Protein AF-A0A164U6I8-F1 (afdb_monomer_lite)

Foldseek 3Di:
DPPCPVVLCLQQNPQCPVVDPVSVVVLLVLLQCCLPPNQCCSLQPDPVDLWWAALVRDTPDDPPSCPSVLLLQAKEKEAEDEPPPCVLLQVLVQQLCCCQCVVVVHRYAYEYLYDQDDPRRDPPDDQVNVSVVRNVHRHIYHHPPDSSSSSVCSSLVPPADDPRDPPGQSIWIAGRNSPDTDRGQLSVLSSVPRNQSPVSHVVSSVVVVVVVVVVVVVVQVPPQWRWDADPVGDTDTDRPPPDD

Sequence (244 aa):
MQHNAISLFQAYGAAGYPFSKQKIERLISQDDRARYYPSLTALLASPQRDYLINNKGHKMKSKDSELVTELEDKTVILYLYESGCTKALTARLKDAYKVLVEEEKMKLEVVLVYIYDSWNTLGCTNEKSFMEEFGTMPWLALPFRDSNCKKLQRVYLYPSELGGPQPDPSLVVIGPYGQYFEPFGASDVLMKFGSRGYPFTRKRGLHLQVETIKKVSLGMLWDPEPVFIRGCGSEVIFLSSMHV

Secondary structure (DSSP, 8-state):
--TTHHHHHHHHGGGGTT--HHHHHHHHHHHHHHHHS--HHHHH-BTTB--EE-TT--EE--SSSHHHHHHHTSEEEEEEEETTT-HHHHHHHHHHHIIIIIIS---EEEEEEEE-SSTTTTTT--HHHHHHHHTTSSSEEPPTT-HHHHHHHHHHT-S--TT--SS--SEEEE-GGGS-EE-SSHHHHHHHHGGGGTT--HHHHHHHHHHHHHHHHHHHHH-SS-EEE-TTS-EEE-------

Radius of gyration: 22.45 Å; chains: 1; bounding box: 66×41×75 Å

InterPro domains:
  IPR012336 Thioredoxin-like fold [PF13905] (73-178)
  IPR052259 Nucleoredoxin-like [PTHR13871] (2-211)

Organism: Daucus carota subsp. sativus (NCBI:txid79200)

Structure (mmCIF, N/CA/C/O backbone):
data_AF-A0A164U6I8-F1
#
_entry.id   AF-A0A164U6I8-F1
#
loop_
_atom_site.group_PDB
_atom_site.id
_atom_site.type_symbol
_atom_site.label_atom_id
_atom_site.label_alt_id
_atom_site.label_comp_id
_atom_site.label_asym_id
_atom_site.label_entity_id
_atom_site.label_seq_id
_atom_site.pdbx_PDB_ins_code
_atom_site.Cartn_x
_atom_site.Cartn_y
_atom_site.Cartn_z
_atom_site.occupancy
_atom_site.B_iso_or_equiv
_atom_site.auth_seq_id
_atom_site.auth_comp_id
_atom_site.auth_asym_id
_atom_site.auth_atom_id
_atom_site.pdbx_PDB_model_num
ATOM 1 N N . MET A 1 1 ? 3.998 -12.146 35.039 1.00 39.62 1 MET A N 1
ATOM 2 C CA . MET A 1 1 ? 3.786 -12.027 33.575 1.00 39.62 1 MET A CA 1
ATOM 3 C C . MET A 1 1 ? 3.334 -10.607 33.217 1.00 39.62 1 MET A C 1
ATOM 5 O O . MET A 1 1 ? 2.161 -10.402 32.944 1.00 39.62 1 MET A O 1
ATOM 9 N N . GLN A 1 2 ? 4.229 -9.611 33.250 1.00 43.75 2 GLN A N 1
ATOM 10 C CA . GLN A 1 2 ? 3.880 -8.200 32.972 1.00 43.75 2 GLN A CA 1
ATOM 11 C C . GLN A 1 2 ? 4.660 -7.570 31.804 1.00 43.75 2 GLN A C 1
ATOM 13 O O . GLN A 1 2 ? 4.442 -6.409 31.487 1.00 43.75 2 GLN A O 1
ATOM 18 N N . HIS A 1 3 ? 5.474 -8.344 31.079 1.00 48.84 3 HIS A N 1
ATOM 19 C CA . HIS A 1 3 ? 6.151 -7.872 29.863 1.00 48.84 3 HIS A CA 1
ATOM 20 C C . HIS A 1 3 ? 5.244 -7.796 28.617 1.00 48.84 3 HIS A C 1
ATOM 22 O O . HIS A 1 3 ? 5.713 -7.395 27.562 1.00 48.84 3 HIS A O 1
ATOM 28 N N . ASN A 1 4 ? 3.953 -8.144 28.720 1.00 69.56 4 ASN A N 1
ATOM 29 C CA . ASN A 1 4 ? 3.063 -8.276 27.556 1.00 69.56 4 ASN A CA 1
ATOM 30 C C . ASN A 1 4 ? 1.969 -7.196 27.446 1.00 69.56 4 ASN A C 1
ATOM 32 O O . ASN A 1 4 ? 1.311 -7.092 26.421 1.00 69.56 4 ASN A O 1
ATOM 36 N N . ALA A 1 5 ? 1.724 -6.390 28.484 1.00 77.81 5 ALA A N 1
ATOM 37 C CA . ALA A 1 5 ? 0.621 -5.422 28.447 1.00 77.81 5 ALA A CA 1
ATOM 38 C C . ALA A 1 5 ? 0.921 -4.232 27.519 1.00 77.81 5 ALA A C 1
ATOM 40 O O . ALA A 1 5 ? 0.055 -3.809 26.757 1.00 77.81 5 ALA A O 1
ATOM 41 N N . ILE A 1 6 ? 2.159 -3.726 27.554 1.00 83.06 6 ILE A N 1
ATOM 42 C CA . ILE A 1 6 ? 2.598 -2.595 26.724 1.00 83.06 6 ILE A CA 1
ATOM 43 C C . ILE A 1 6 ? 2.628 -2.996 25.247 1.00 83.06 6 ILE A C 1
ATOM 45 O O . ILE A 1 6 ? 2.081 -2.272 24.421 1.00 83.06 6 ILE A O 1
ATOM 49 N N . SER A 1 7 ? 3.184 -4.166 24.920 1.00 84.88 7 SER A N 1
ATOM 50 C CA . SER A 1 7 ? 3.231 -4.675 23.543 1.00 84.88 7 SER A CA 1
ATOM 51 C C . SER A 1 7 ? 1.828 -4.896 22.972 1.00 84.88 7 SER A C 1
ATOM 53 O O . SER A 1 7 ? 1.539 -4.470 21.856 1.00 84.88 7 SER A O 1
ATOM 55 N N . LEU A 1 8 ? 0.912 -5.486 23.750 1.00 88.88 8 LEU A N 1
ATOM 56 C CA . LEU A 1 8 ? -0.480 -5.664 23.331 1.00 88.88 8 LEU A CA 1
ATOM 57 C C . LEU A 1 8 ? -1.213 -4.331 23.160 1.00 88.88 8 LEU A C 1
ATOM 59 O O . LEU A 1 8 ? -2.003 -4.192 22.226 1.00 88.88 8 LEU A O 1
ATOM 63 N N . PHE A 1 9 ? -0.951 -3.350 24.026 1.00 89.25 9 PHE A N 1
ATOM 64 C CA . PHE A 1 9 ? -1.512 -2.008 23.887 1.00 89.25 9 PHE A CA 1
ATOM 65 C C . PHE A 1 9 ? -0.974 -1.294 22.641 1.00 89.25 9 PHE A C 1
ATOM 67 O O . PHE A 1 9 ? -1.759 -0.732 21.884 1.00 89.25 9 PHE A O 1
ATOM 74 N N . GLN A 1 10 ? 0.331 -1.365 22.376 1.00 85.81 10 GLN A N 1
ATOM 75 C CA . GLN A 1 10 ? 0.942 -0.803 21.166 1.00 85.81 10 GLN A CA 1
ATOM 76 C C . GLN A 1 10 ? 0.413 -1.473 19.890 1.00 85.81 10 GLN A C 1
ATOM 78 O O . GLN A 1 10 ? 0.171 -0.798 18.890 1.00 85.81 10 GLN A O 1
ATOM 83 N N . ALA A 1 11 ? 0.198 -2.790 19.929 1.00 87.94 11 ALA A N 1
ATOM 84 C CA . ALA A 1 11 ? -0.296 -3.555 18.793 1.00 87.94 11 ALA A CA 1
ATOM 85 C C . ALA A 1 11 ? -1.789 -3.300 18.524 1.00 87.94 11 ALA A C 1
ATOM 87 O O . ALA A 1 11 ? -2.168 -2.982 17.396 1.00 87.94 11 ALA A O 1
ATOM 88 N N . TYR A 1 12 ? -2.646 -3.447 19.537 1.00 90.62 12 TYR A N 1
ATOM 89 C CA . TYR A 1 12 ? -4.104 -3.486 19.362 1.00 90.62 12 TYR A CA 1
ATOM 90 C C . TYR A 1 12 ? -4.839 -2.240 19.863 1.00 90.62 12 TYR A C 1
ATOM 92 O O . TYR A 1 12 ? -6.002 -2.044 19.504 1.00 90.62 12 TYR A O 1
ATOM 100 N N . GLY A 1 13 ? -4.201 -1.400 20.680 1.00 90.56 13 GLY A N 1
ATOM 101 C CA . GLY A 1 13 ? -4.802 -0.194 21.248 1.00 90.56 13 GLY A CA 1
ATOM 102 C C . GLY A 1 13 ? -6.179 -0.462 21.857 1.00 90.56 13 GLY A C 1
ATOM 103 O O . GLY A 1 13 ? -6.400 -1.466 22.536 1.00 90.56 13 GLY A O 1
ATOM 104 N N . ALA A 1 14 ? -7.143 0.409 21.556 1.00 90.69 14 ALA A N 1
ATOM 105 C CA . ALA A 1 14 ? -8.513 0.281 22.049 1.00 90.69 14 ALA A CA 1
ATOM 106 C C . ALA A 1 14 ? -9.209 -1.026 21.618 1.00 90.69 14 ALA A C 1
ATOM 108 O O . ALA A 1 14 ? -10.027 -1.553 22.369 1.00 90.69 14 ALA A O 1
ATOM 109 N N . ALA A 1 15 ? -8.865 -1.593 20.453 1.00 90.12 15 ALA A N 1
ATOM 110 C CA . ALA A 1 15 ? -9.464 -2.846 19.989 1.00 90.12 15 ALA A CA 1
ATOM 111 C C . ALA A 1 15 ? -9.096 -4.038 20.886 1.00 90.12 15 ALA A C 1
ATOM 113 O O . ALA A 1 15 ? -9.852 -5.010 20.951 1.00 90.12 15 ALA A O 1
ATOM 114 N N . GLY A 1 16 ? -7.961 -3.948 21.589 1.00 91.62 16 GLY A N 1
ATOM 115 C CA . GLY A 1 16 ? -7.494 -4.964 22.522 1.00 91.62 16 GLY A CA 1
ATOM 116 C C . GLY A 1 16 ? -8.313 -5.034 23.808 1.00 91.62 16 GLY A C 1
ATOM 117 O O . GLY A 1 16 ? -8.411 -6.118 24.371 1.00 91.62 16 GLY A O 1
ATOM 118 N N . TYR A 1 17 ? -8.946 -3.941 24.255 1.00 92.12 17 TYR A N 1
ATOM 119 C CA . TYR A 1 17 ? -9.675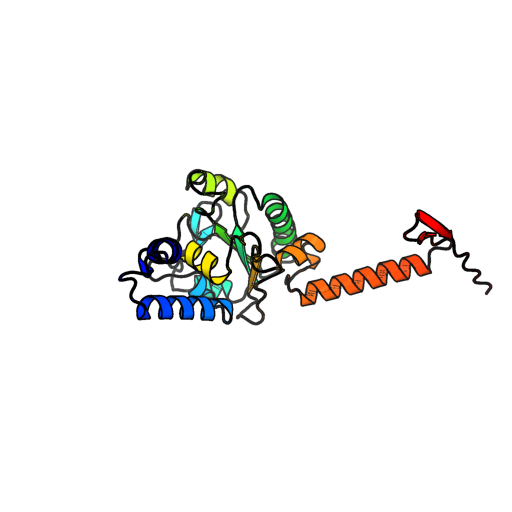 -3.876 25.530 1.00 92.12 17 TYR A CA 1
ATOM 120 C C . TYR A 1 17 ? -10.817 -4.920 25.613 1.00 92.12 17 TYR A C 1
ATOM 122 O O . TYR A 1 17 ? -11.542 -5.116 24.631 1.00 92.12 17 TYR A O 1
ATOM 130 N N . PRO A 1 18 ? -11.010 -5.615 26.758 1.00 94.56 18 PRO A N 1
ATOM 131 C CA . PRO A 1 18 ? -10.305 -5.493 28.046 1.00 94.56 18 PRO A CA 1
ATOM 132 C C . PRO A 1 18 ? -8.992 -6.299 28.143 1.00 94.56 18 PRO A C 1
ATOM 134 O O . PRO A 1 18 ? -8.591 -6.712 29.224 1.00 94.56 18 PRO A O 1
ATOM 137 N N . PHE A 1 19 ? -8.329 -6.568 27.018 1.00 92.19 19 PHE A N 1
ATOM 138 C CA . PHE A 1 19 ? -7.073 -7.322 26.900 1.00 92.19 19 PHE A CA 1
ATOM 139 C C . PHE A 1 19 ? -7.143 -8.732 27.497 1.00 92.19 19 PHE A C 1
ATOM 141 O O . PHE A 1 19 ? -6.140 -9.301 27.923 1.00 92.19 19 PHE A O 1
ATOM 148 N N . SER A 1 20 ? -8.338 -9.329 27.501 1.00 93.69 20 SER A N 1
ATOM 149 C CA . SER A 1 20 ? -8.500 -10.726 27.891 1.00 93.69 20 SER A CA 1
ATOM 150 C C . SER A 1 20 ? -7.808 -11.645 26.885 1.00 93.69 20 SER A C 1
ATOM 152 O O . SER A 1 20 ? -7.788 -11.367 25.683 1.00 93.69 20 SER A O 1
ATOM 154 N N . LYS A 1 21 ? -7.297 -12.785 27.363 1.00 93.50 21 LYS A N 1
ATOM 155 C CA . LYS A 1 21 ? -6.647 -13.798 26.518 1.00 93.50 21 LYS A CA 1
ATOM 156 C C . LYS A 1 21 ? -7.506 -14.159 25.297 1.00 93.50 21 LYS A C 1
ATOM 158 O O . LYS A 1 21 ? -7.038 -14.048 24.172 1.00 93.50 21 LYS A O 1
ATOM 163 N N . GLN A 1 22 ? -8.792 -14.445 25.512 1.00 95.75 22 GLN A N 1
ATOM 164 C CA . GLN A 1 22 ? -9.734 -14.781 24.440 1.00 95.75 22 GLN A CA 1
ATOM 165 C C . GLN A 1 22 ? -9.923 -13.639 23.423 1.00 95.75 22 GLN A C 1
ATOM 167 O O . GLN A 1 22 ? -10.061 -13.890 22.226 1.00 95.75 22 GLN A O 1
ATOM 172 N N . LYS A 1 23 ? -9.953 -12.375 23.871 1.00 95.19 23 LYS A N 1
ATOM 173 C CA . LYS A 1 23 ? -10.073 -11.215 22.973 1.00 95.19 23 LYS A CA 1
ATOM 174 C C . LYS A 1 23 ? -8.831 -11.076 22.095 1.00 95.19 23 LYS A C 1
ATOM 176 O O . LYS A 1 23 ? -8.976 -10.890 20.891 1.00 95.19 23 LYS A O 1
ATOM 181 N N . ILE A 1 24 ? -7.644 -11.205 22.683 1.00 94.56 24 ILE A N 1
ATOM 182 C CA . ILE A 1 24 ? -6.373 -11.111 21.959 1.00 94.56 24 ILE A CA 1
ATOM 183 C C . ILE A 1 24 ? -6.205 -12.277 20.979 1.00 94.56 24 ILE A C 1
ATOM 185 O O . ILE A 1 24 ? -5.886 -12.038 19.821 1.00 94.56 24 ILE A O 1
ATOM 189 N N . GLU A 1 25 ? -6.511 -13.512 21.383 1.00 95.44 25 GLU A N 1
ATOM 190 C CA . GLU A 1 25 ? -6.463 -14.687 20.496 1.00 95.44 25 GLU A CA 1
ATOM 191 C C . GLU A 1 25 ? -7.385 -14.536 19.279 1.00 95.44 25 GLU A C 1
ATOM 193 O O . GLU A 1 25 ? -7.005 -14.884 18.158 1.00 95.44 25 GLU A O 1
ATOM 198 N N . ARG A 1 26 ? -8.578 -13.954 19.467 1.00 95.81 26 ARG A N 1
ATOM 199 C CA . ARG A 1 26 ? -9.485 -13.632 18.354 1.00 95.81 26 ARG A CA 1
ATOM 200 C C . ARG A 1 26 ? -8.888 -12.598 17.402 1.00 95.81 26 ARG A C 1
ATOM 202 O O . ARG A 1 26 ? -9.019 -12.770 16.196 1.00 95.81 26 ARG A O 1
ATOM 209 N N . LEU A 1 27 ? -8.257 -11.543 17.922 1.00 94.81 27 LEU A N 1
ATOM 210 C CA . LEU A 1 27 ? -7.628 -10.508 17.093 1.00 94.81 27 LEU A CA 1
ATOM 211 C C . LEU A 1 27 ? -6.427 -11.063 16.315 1.00 94.81 27 LEU A C 1
ATOM 213 O O . LEU A 1 27 ? -6.333 -10.824 15.117 1.00 94.81 27 LEU A O 1
ATOM 217 N N . ILE A 1 28 ? -5.585 -11.878 16.958 1.00 94.00 28 ILE A N 1
ATOM 218 C CA . ILE A 1 28 ? -4.476 -12.583 16.295 1.00 94.00 28 ILE A CA 1
ATOM 219 C C . ILE A 1 28 ? -5.017 -13.465 15.165 1.00 94.00 28 ILE A C 1
ATOM 221 O O . ILE A 1 28 ? -4.552 -13.373 14.037 1.00 94.00 28 ILE A O 1
ATOM 225 N N . SER A 1 29 ? -6.068 -14.248 15.431 1.00 94.88 29 SER A N 1
ATOM 226 C CA . SER A 1 29 ? -6.688 -15.112 14.415 1.00 94.88 29 SER A CA 1
ATOM 227 C C . SER A 1 29 ? -7.273 -14.318 13.239 1.00 94.88 29 SER A C 1
ATOM 229 O O . SER A 1 29 ? -7.272 -14.789 12.102 1.00 94.88 29 SER A O 1
ATOM 231 N N . GLN A 1 30 ? -7.795 -13.112 13.493 1.00 93.06 30 GLN A N 1
ATOM 232 C CA . GLN A 1 30 ? -8.273 -12.208 12.444 1.00 93.06 30 GLN A CA 1
ATOM 233 C C . GLN A 1 30 ? -7.119 -11.655 11.604 1.00 93.06 30 GLN A C 1
ATOM 235 O O . GLN A 1 30 ? -7.245 -11.604 10.379 1.00 93.06 30 GLN A O 1
ATOM 240 N N . ASP A 1 31 ? -6.013 -11.271 12.244 1.00 93.81 31 ASP A N 1
ATOM 241 C CA . ASP A 1 31 ? -4.818 -10.786 11.556 1.00 93.81 31 ASP A CA 1
ATOM 242 C C . ASP A 1 31 ? -4.173 -11.915 10.720 1.00 93.81 31 ASP A C 1
ATOM 244 O O . ASP A 1 31 ? -3.858 -11.702 9.550 1.00 93.81 31 ASP A O 1
ATOM 248 N N . ASP A 1 32 ? -4.088 -13.142 11.248 1.00 92.81 32 ASP A N 1
ATOM 249 C CA . ASP A 1 32 ? -3.592 -14.316 10.514 1.00 92.81 32 ASP A CA 1
ATOM 250 C C . ASP A 1 32 ? -4.495 -14.679 9.328 1.00 92.81 32 ASP A C 1
ATOM 252 O O . ASP A 1 32 ? -4.013 -14.939 8.224 1.00 92.81 32 ASP A O 1
ATOM 256 N N . ARG A 1 33 ? -5.822 -14.638 9.505 1.00 93.06 33 ARG A N 1
ATOM 257 C CA . ARG A 1 33 ? -6.754 -14.847 8.387 1.00 93.06 33 ARG A CA 1
ATOM 258 C C . ARG A 1 33 ? -6.554 -13.796 7.299 1.00 93.06 33 ARG A C 1
ATOM 260 O O . ARG A 1 33 ? -6.533 -14.153 6.128 1.00 93.06 33 ARG A O 1
ATOM 267 N N . ALA A 1 34 ? -6.398 -12.528 7.676 1.00 92.31 34 ALA A N 1
ATOM 268 C CA . ALA A 1 34 ? -6.158 -11.441 6.732 1.00 92.31 34 ALA A CA 1
ATOM 269 C C . ALA A 1 34 ? -4.799 -11.567 6.020 1.00 92.31 34 ALA A C 1
ATOM 271 O O . ALA A 1 34 ? -4.691 -11.162 4.865 1.00 92.31 34 ALA A O 1
ATOM 272 N N . ARG A 1 35 ? -3.796 -12.165 6.681 1.00 90.81 35 ARG A N 1
ATOM 273 C CA . ARG A 1 35 ? -2.473 -12.444 6.107 1.00 90.81 35 ARG A CA 1
ATOM 274 C C . ARG A 1 35 ? -2.520 -13.509 5.016 1.00 90.81 35 ARG A C 1
ATOM 276 O O . ARG A 1 35 ? -1.800 -13.362 4.040 1.00 90.81 35 ARG A O 1
ATOM 283 N N . TYR A 1 36 ? -3.313 -14.571 5.174 1.00 88.75 36 TYR A N 1
ATOM 284 C CA . TYR A 1 36 ? -3.340 -15.697 4.222 1.00 88.75 36 TYR A CA 1
ATOM 285 C C . TYR A 1 36 ? -4.507 -15.657 3.228 1.00 88.75 36 TYR A C 1
ATOM 287 O O . TYR A 1 36 ? -4.388 -16.180 2.123 1.00 88.75 36 TYR A O 1
ATOM 295 N N . TYR A 1 37 ? -5.623 -15.036 3.609 1.00 89.75 37 TYR A N 1
ATOM 296 C CA . TYR A 1 37 ? -6.854 -14.957 2.821 1.00 89.75 37 TYR A CA 1
ATOM 297 C C . TYR A 1 37 ? -7.366 -13.510 2.815 1.00 89.75 37 TYR A C 1
ATOM 299 O O . TYR A 1 37 ? -8.363 -13.194 3.480 1.00 89.75 37 TYR A O 1
ATOM 307 N N . PRO A 1 38 ? -6.656 -12.602 2.123 1.00 89.75 38 PRO A N 1
ATOM 308 C CA . PRO A 1 38 ? -6.976 -11.186 2.139 1.00 89.75 38 PRO A CA 1
ATOM 309 C C . PRO A 1 38 ? -8.330 -10.920 1.476 1.00 89.75 38 PRO A C 1
ATOM 311 O O . PRO A 1 38 ? -8.664 -11.468 0.430 1.00 89.75 38 PRO A O 1
ATOM 314 N N . SER A 1 39 ? -9.091 -10.011 2.073 1.00 88.38 39 SER A N 1
ATOM 315 C CA . SER A 1 39 ? -10.261 -9.383 1.461 1.00 88.38 39 SER A CA 1
ATOM 316 C C . SER A 1 39 ? -10.030 -7.883 1.494 1.00 88.38 39 SER A C 1
ATOM 318 O O . SER A 1 39 ? -9.690 -7.345 2.550 1.00 88.38 39 SER A O 1
ATOM 320 N N . LEU A 1 40 ? -10.222 -7.202 0.363 1.00 90.31 40 LEU A N 1
ATOM 321 C CA . LEU A 1 40 ? -10.050 -5.751 0.292 1.00 90.31 40 LEU A CA 1
ATOM 322 C C . LEU A 1 40 ? -10.942 -5.040 1.313 1.00 90.31 40 LEU A C 1
ATOM 324 O O . LEU A 1 40 ? -10.452 -4.178 2.034 1.00 90.31 40 LEU A O 1
ATOM 328 N N . THR A 1 41 ? -12.193 -5.473 1.487 1.00 87.62 41 THR A N 1
ATOM 329 C CA . THR A 1 41 ? -13.091 -4.929 2.517 1.00 87.62 41 THR A CA 1
ATOM 330 C C . THR A 1 41 ? -12.528 -5.154 3.909 1.00 87.62 41 THR A C 1
ATOM 332 O O . THR A 1 41 ? -12.458 -4.224 4.708 1.00 87.62 41 THR A O 1
ATOM 335 N N . ALA A 1 42 ? -12.066 -6.370 4.207 1.00 86.69 42 ALA A N 1
ATOM 336 C CA . ALA A 1 42 ? -11.505 -6.672 5.519 1.00 86.69 42 ALA A CA 1
ATOM 337 C C . ALA A 1 42 ? -10.212 -5.887 5.805 1.00 86.69 42 ALA A C 1
ATOM 339 O O . ALA A 1 42 ? -9.932 -5.590 6.966 1.00 86.69 42 ALA A O 1
ATOM 340 N N . LEU A 1 43 ? -9.411 -5.574 4.785 1.00 91.56 43 LEU A N 1
ATOM 341 C CA . LEU A 1 43 ? -8.138 -4.862 4.923 1.00 91.56 43 LEU A CA 1
ATOM 342 C C . LEU A 1 43 ? -8.316 -3.336 4.942 1.00 91.56 43 LEU A C 1
ATOM 344 O O . LEU A 1 43 ? -7.642 -2.650 5.711 1.00 91.56 43 LEU A O 1
ATOM 348 N N . LEU A 1 44 ? -9.227 -2.805 4.124 1.00 91.62 44 LEU A N 1
ATOM 349 C CA . LEU A 1 44 ? -9.353 -1.374 3.836 1.00 91.62 44 LEU A CA 1
ATOM 350 C C . LEU A 1 44 ? -10.586 -0.711 4.441 1.00 91.62 44 LEU A C 1
ATOM 352 O O . LEU A 1 44 ? -10.589 0.512 4.517 1.00 91.62 44 LEU A O 1
ATOM 356 N N . ALA A 1 45 ? -11.600 -1.444 4.898 1.00 86.94 45 ALA A N 1
ATOM 357 C CA . ALA A 1 45 ? -12.763 -0.868 5.576 1.00 86.94 45 ALA A CA 1
ATOM 358 C C . ALA A 1 45 ? -12.725 -1.140 7.087 1.00 86.94 45 ALA A C 1
ATOM 360 O O . ALA A 1 45 ? -12.074 -2.075 7.565 1.00 86.94 45 ALA A O 1
ATOM 361 N N . SER A 1 46 ? -13.416 -0.306 7.854 1.00 85.44 46 SER A N 1
ATOM 362 C CA . SER A 1 46 ? -13.670 -0.506 9.280 1.00 85.44 46 SER A CA 1
ATOM 363 C C . SER A 1 46 ? -15.103 -0.075 9.611 1.00 85.44 46 SER A C 1
ATOM 365 O O . SER A 1 46 ? -15.706 0.676 8.844 1.00 85.44 46 SER A O 1
ATOM 367 N N . PRO A 1 47 ? -15.671 -0.488 10.759 1.00 82.62 47 PRO A N 1
ATOM 368 C CA . PRO A 1 47 ? -16.997 -0.019 11.168 1.00 82.62 47 PRO A CA 1
ATOM 369 C C . PRO A 1 47 ? -17.106 1.511 11.280 1.00 82.62 47 PRO A C 1
ATOM 371 O O . PRO A 1 47 ? -18.203 2.053 11.217 1.00 82.62 47 PRO A O 1
ATOM 374 N N . GLN A 1 48 ? -15.980 2.205 11.474 1.00 83.56 48 GLN A N 1
ATOM 375 C CA . GLN A 1 48 ? -15.912 3.659 11.619 1.00 83.56 48 GLN A CA 1
ATOM 376 C C . GLN A 1 48 ? -15.584 4.387 10.307 1.00 83.56 48 GLN A C 1
ATOM 378 O O . GLN A 1 48 ? -15.741 5.607 10.245 1.00 83.56 48 GLN A O 1
ATOM 383 N N . ARG A 1 49 ? -15.098 3.678 9.277 1.00 89.06 49 ARG A N 1
ATOM 384 C CA . ARG A 1 49 ? -14.664 4.281 8.012 1.00 89.06 49 ARG A CA 1
ATOM 385 C C . ARG A 1 49 ? -14.825 3.335 6.821 1.00 89.06 49 ARG A C 1
ATOM 387 O O . ARG A 1 49 ? -14.253 2.248 6.782 1.00 89.06 49 ARG A O 1
ATOM 394 N N . ASP A 1 50 ? -15.464 3.857 5.782 1.00 85.00 50 ASP A N 1
ATOM 395 C CA . ASP A 1 50 ? -15.732 3.203 4.499 1.00 85.00 50 ASP A CA 1
ATOM 396 C C . ASP A 1 50 ? -15.129 3.939 3.281 1.00 85.00 50 ASP A C 1
ATOM 398 O O . ASP A 1 50 ? -15.422 3.588 2.143 1.00 85.00 50 ASP A O 1
ATOM 402 N N . TYR A 1 51 ? -14.299 4.966 3.492 1.00 89.31 51 TYR A N 1
ATOM 403 C CA . TYR A 1 51 ? -13.756 5.821 2.429 1.00 89.31 51 TYR A CA 1
ATOM 404 C C . TYR A 1 51 ? -12.227 5.771 2.338 1.00 89.31 51 TYR A C 1
ATOM 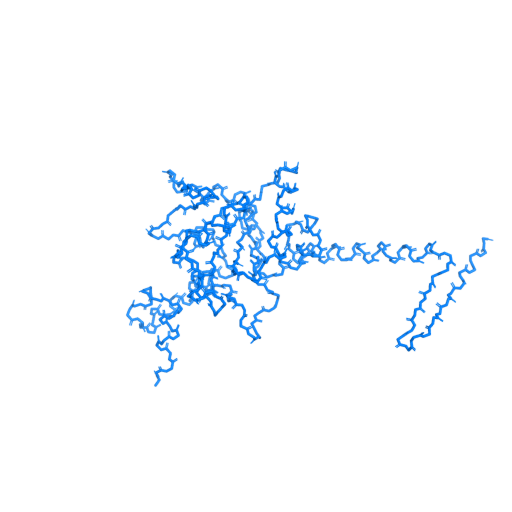406 O O . TYR A 1 51 ? -11.546 5.633 3.355 1.00 89.31 51 TYR A O 1
ATOM 414 N N . LEU A 1 52 ? -11.679 5.965 1.140 1.00 93.19 52 LEU A N 1
ATOM 415 C CA . LEU A 1 52 ? -10.262 6.289 0.929 1.00 93.19 52 LEU A CA 1
ATOM 416 C C . LEU A 1 52 ? -10.124 7.780 0.603 1.00 93.19 52 LEU A C 1
ATOM 418 O O . LEU A 1 52 ? -11.114 8.462 0.326 1.00 93.19 52 LEU A O 1
ATOM 422 N N . ILE A 1 53 ? -8.907 8.310 0.647 1.00 94.44 53 ILE A N 1
ATOM 423 C CA . ILE A 1 53 ? -8.624 9.676 0.192 1.00 94.44 53 ILE A CA 1
ATOM 424 C C . ILE A 1 53 ? -7.754 9.644 -1.056 1.00 94.44 53 ILE A C 1
ATOM 426 O O . ILE A 1 53 ? -6.878 8.792 -1.186 1.00 94.44 53 ILE A O 1
ATOM 430 N N . ASN A 1 54 ? -7.994 10.572 -1.976 1.00 95.00 54 ASN A N 1
ATOM 431 C CA . ASN A 1 54 ? -7.057 10.834 -3.066 1.00 95.00 54 ASN A CA 1
ATOM 432 C C . ASN A 1 54 ? -5.979 11.833 -2.626 1.00 95.00 54 ASN A C 1
ATOM 434 O O . ASN A 1 54 ? -6.072 12.438 -1.557 1.00 95.00 54 ASN A O 1
ATOM 438 N N . ASN A 1 55 ? -4.984 12.055 -3.480 1.00 94.00 55 ASN A N 1
ATOM 439 C CA . ASN A 1 55 ? -3.852 12.950 -3.219 1.00 94.00 55 ASN A CA 1
ATOM 440 C C . ASN A 1 55 ? -4.205 14.440 -3.027 1.00 94.00 55 ASN A C 1
ATOM 442 O O . ASN A 1 55 ? -3.352 15.230 -2.635 1.00 94.00 55 ASN A O 1
ATOM 446 N N . LYS A 1 56 ? -5.466 14.836 -3.242 1.00 94.19 56 LYS A N 1
ATOM 447 C CA . LYS A 1 56 ? -5.989 16.172 -2.906 1.00 94.19 56 LYS A CA 1
ATOM 448 C C . LYS A 1 56 ? -6.662 16.212 -1.530 1.00 94.19 56 LYS A C 1
ATOM 450 O O . LYS A 1 56 ? -7.233 17.230 -1.156 1.00 94.19 56 LYS A O 1
ATOM 455 N N . GLY A 1 57 ? -6.647 15.101 -0.793 1.00 90.81 57 GLY A N 1
ATOM 456 C CA . GLY A 1 57 ? -7.343 14.941 0.483 1.00 90.81 57 GLY A CA 1
ATOM 457 C C . GLY A 1 57 ? -8.859 14.781 0.338 1.00 90.81 57 GLY A C 1
ATOM 458 O O . GLY A 1 57 ? -9.571 14.732 1.342 1.00 90.81 57 GLY A O 1
ATOM 459 N N . HIS A 1 58 ? -9.386 14.686 -0.888 1.00 92.31 58 HIS A N 1
ATOM 460 C CA . HIS A 1 58 ? -10.813 14.466 -1.080 1.00 92.31 58 HIS A CA 1
ATOM 461 C C . HIS A 1 58 ? -11.164 13.031 -0.711 1.00 92.31 58 HIS A C 1
ATOM 463 O O . HIS A 1 58 ? -10.531 12.078 -1.173 1.00 92.31 58 HIS A O 1
ATOM 469 N N . LYS A 1 59 ? -12.215 12.890 0.099 1.00 91.19 59 LYS A N 1
ATOM 470 C CA . LYS A 1 59 ? -12.803 11.593 0.415 1.00 91.19 59 LYS A CA 1
ATOM 471 C C . LYS A 1 59 ? -13.424 11.033 -0.855 1.00 91.19 59 LYS A C 1
ATOM 473 O O . LYS A 1 59 ? -14.436 11.546 -1.330 1.00 91.19 59 LYS A O 1
ATOM 478 N N . MET A 1 60 ? -12.834 9.966 -1.364 1.00 85.44 60 MET A N 1
ATOM 479 C CA . MET A 1 60 ? -13.511 9.077 -2.287 1.00 85.44 60 MET A CA 1
ATOM 480 C C . MET A 1 60 ? -14.507 8.332 -1.404 1.00 85.44 60 MET A C 1
ATOM 482 O O . MET A 1 60 ? -14.085 7.519 -0.589 1.00 85.44 60 MET A O 1
ATOM 486 N N . LYS A 1 61 ? -15.782 8.747 -1.416 1.00 65.81 61 LYS A N 1
ATOM 487 C CA . LYS A 1 61 ? -16.852 8.124 -0.623 1.00 65.81 61 LYS A CA 1
ATOM 488 C C . LYS A 1 61 ? -17.412 6.925 -1.371 1.00 65.81 61 LYS A C 1
ATOM 490 O O . LYS A 1 61 ? -17.676 7.028 -2.564 1.00 65.81 61 LYS A O 1
ATOM 495 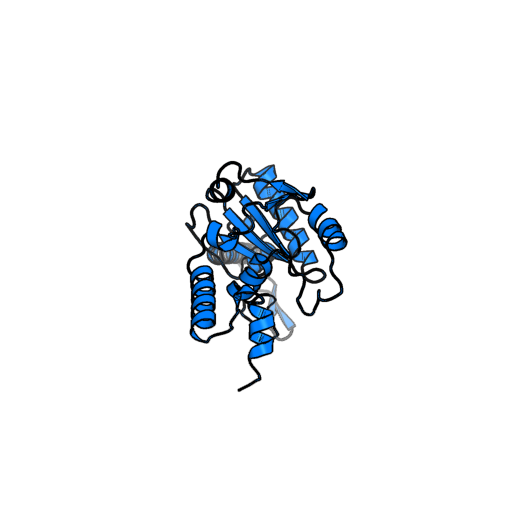N N . SER A 1 62 ? -17.685 5.858 -0.627 1.00 53.56 62 SER A N 1
ATOM 4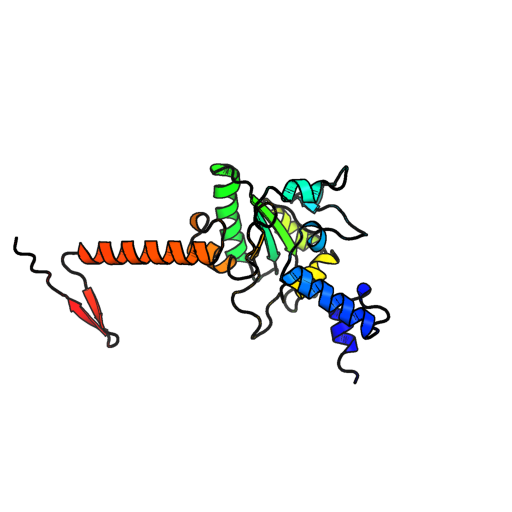96 C CA . SER A 1 62 ? -18.642 4.840 -1.034 1.00 53.56 62 SER A CA 1
ATOM 497 C C . SER A 1 62 ? -20.007 5.524 -0.956 1.00 53.56 62 SER A C 1
ATOM 499 O O . SER A 1 62 ? -20.382 6.028 0.104 1.00 53.56 62 SER A O 1
ATOM 501 N N . LYS A 1 63 ? -20.705 5.702 -2.081 1.00 43.16 63 LYS A N 1
ATOM 502 C CA . LYS A 1 63 ? -22.111 6.113 -1.981 1.00 43.16 63 LYS A CA 1
ATOM 503 C C . LYS A 1 63 ? -22.990 4.937 -1.566 1.00 43.16 63 LYS A C 1
ATOM 505 O O . LYS A 1 63 ? -23.954 5.183 -0.860 1.00 43.16 63 LYS A O 1
ATOM 510 N N . ASP A 1 64 ? -22.555 3.706 -1.838 1.00 41.56 64 ASP A N 1
ATOM 511 C CA . ASP A 1 64 ? -23.242 2.478 -1.439 1.00 41.56 64 ASP A CA 1
ATOM 512 C C . ASP A 1 64 ? -22.248 1.312 -1.257 1.00 41.56 64 ASP A C 1
ATOM 514 O O . ASP A 1 64 ? -22.279 0.364 -2.019 1.00 41.56 64 ASP A O 1
ATOM 518 N N . SER A 1 65 ? -21.295 1.336 -0.312 1.00 50.72 65 SER A N 1
ATOM 519 C CA . SER A 1 65 ? -20.393 0.174 -0.090 1.00 50.72 65 SER A CA 1
ATOM 520 C C . SER A 1 65 ? -19.574 -0.282 -1.329 1.00 50.72 65 SER A C 1
ATOM 522 O O . SER A 1 65 ? -18.997 -1.367 -1.324 1.00 50.72 65 SER A O 1
ATOM 524 N N . GLU A 1 66 ? -19.485 0.539 -2.379 1.00 58.47 66 GLU A N 1
ATOM 525 C CA . GLU A 1 66 ? -18.928 0.152 -3.685 1.00 58.47 66 GLU A CA 1
ATOM 526 C C . GLU A 1 66 ? -17.446 0.497 -3.866 1.00 58.47 66 GLU A C 1
ATOM 528 O O . GLU A 1 66 ? -16.846 0.076 -4.840 1.00 58.47 66 GLU A O 1
ATOM 533 N N . LEU A 1 67 ? -16.790 1.202 -2.937 1.00 66.19 67 LEU A N 1
ATOM 534 C CA . LEU A 1 67 ? -15.356 1.510 -3.088 1.00 66.19 67 LEU A CA 1
ATOM 535 C C . LEU A 1 67 ? -14.483 0.268 -3.137 1.00 66.19 67 LEU A C 1
ATOM 537 O O . LEU A 1 67 ? -13.474 0.239 -3.831 1.00 66.19 67 LEU A O 1
ATOM 541 N N . VAL A 1 68 ? -14.855 -0.756 -2.374 1.00 61.66 68 VAL A N 1
ATOM 542 C CA . VAL A 1 68 ? -14.169 -2.035 -2.485 1.00 61.66 68 VAL A CA 1
ATOM 543 C C . VAL A 1 68 ? -14.536 -2.703 -3.805 1.00 61.66 68 VAL A C 1
ATOM 545 O O . VAL A 1 68 ? -13.645 -3.207 -4.471 1.00 61.66 68 VAL A O 1
ATOM 548 N N . THR A 1 69 ? -15.791 -2.617 -4.241 1.00 69.88 69 THR A N 1
ATOM 549 C CA . THR A 1 69 ? -16.255 -3.129 -5.539 1.00 69.88 69 THR A CA 1
ATOM 550 C C . THR A 1 69 ? -15.533 -2.474 -6.729 1.00 69.88 69 THR A C 1
ATOM 552 O O . THR A 1 69 ? -15.165 -3.163 -7.673 1.00 69.88 69 THR A O 1
ATOM 555 N N . GLU A 1 70 ? -15.225 -1.174 -6.661 1.00 82.00 70 GLU A N 1
ATOM 556 C CA . GLU A 1 70 ? -14.424 -0.429 -7.651 1.00 82.00 70 GLU A CA 1
ATOM 557 C C . GLU A 1 70 ? -12.939 -0.831 -7.668 1.00 82.00 70 GLU A C 1
ATOM 559 O O . GLU A 1 70 ? -12.199 -0.473 -8.593 1.00 82.00 70 GLU A O 1
ATOM 564 N N . LEU A 1 71 ? -12.470 -1.498 -6.613 1.00 90.94 71 LEU A N 1
ATOM 565 C CA . LEU A 1 71 ? -11.114 -2.031 -6.503 1.00 90.94 71 LEU A CA 1
ATOM 566 C C . LEU A 1 71 ? -11.064 -3.539 -6.764 1.00 90.94 71 LEU A C 1
ATOM 568 O O . LEU A 1 71 ? -10.003 -4.053 -7.109 1.00 90.94 71 LEU A O 1
ATOM 572 N N . GLU A 1 72 ? -12.183 -4.248 -6.611 1.00 88.81 72 GLU A N 1
ATOM 573 C CA . GLU A 1 72 ? -12.268 -5.700 -6.761 1.00 88.81 72 GLU A CA 1
ATOM 574 C C . GLU A 1 72 ? -11.890 -6.155 -8.167 1.00 88.81 72 GLU A C 1
ATOM 576 O O . GLU A 1 72 ? -11.277 -7.204 -8.302 1.00 88.81 72 GLU A O 1
ATOM 581 N N . ASP A 1 73 ? -12.173 -5.378 -9.212 1.00 92.56 73 ASP A N 1
ATOM 582 C CA . ASP A 1 73 ? -11.799 -5.727 -10.587 1.00 92.56 73 ASP A CA 1
ATOM 583 C C . ASP A 1 73 ? -10.372 -5.293 -10.983 1.00 92.56 73 ASP A C 1
ATOM 585 O O . ASP A 1 73 ? -9.952 -5.503 -12.127 1.00 92.56 73 ASP A O 1
ATOM 589 N N . LYS A 1 74 ? -9.611 -4.708 -10.047 1.00 95.62 74 LYS A N 1
ATOM 590 C CA . LYS A 1 74 ? -8.253 -4.190 -10.262 1.00 95.62 74 LYS A CA 1
ATOM 591 C C . LYS A 1 74 ? -7.205 -5.040 -9.558 1.00 95.62 74 LYS A C 1
ATOM 593 O O . LYS A 1 74 ? -7.450 -5.691 -8.546 1.00 95.62 74 LYS A O 1
ATOM 598 N N . THR A 1 75 ? -5.976 -4.969 -10.059 1.00 97.56 75 THR A N 1
ATOM 599 C CA . THR A 1 75 ? -4.814 -5.250 -9.218 1.00 97.56 75 THR A CA 1
ATOM 600 C C . THR A 1 75 ? -4.691 -4.123 -8.200 1.00 97.56 75 THR A C 1
ATOM 602 O O . THR A 1 75 ? -4.549 -2.966 -8.585 1.00 97.56 75 THR A O 1
ATOM 605 N N . VAL A 1 76 ? -4.705 -4.448 -6.913 1.00 97.62 76 VAL A N 1
ATOM 606 C CA . VAL A 1 76 ? -4.493 -3.485 -5.831 1.00 97.62 76 VAL A CA 1
ATOM 607 C C . VAL A 1 76 ? -3.129 -3.724 -5.210 1.00 97.62 76 VAL A C 1
ATOM 609 O O . VAL A 1 76 ? -2.814 -4.839 -4.790 1.00 97.62 76 VAL A O 1
ATOM 612 N N . ILE A 1 77 ? -2.324 -2.670 -5.125 1.00 98.19 77 ILE A N 1
ATOM 613 C CA . ILE A 1 77 ? -1.066 -2.679 -4.381 1.00 98.19 77 ILE A CA 1
ATOM 614 C C . ILE A 1 77 ? -1.281 -1.912 -3.081 1.00 98.19 77 ILE A C 1
ATOM 616 O O . ILE A 1 77 ? -1.503 -0.703 -3.102 1.00 98.19 77 ILE A O 1
ATOM 620 N N . LEU A 1 78 ? -1.186 -2.593 -1.942 1.00 97.75 78 LEU A N 1
ATOM 621 C CA . LEU A 1 78 ? -1.055 -1.916 -0.656 1.00 97.75 78 LEU A CA 1
ATOM 622 C C . LEU A 1 78 ? 0.402 -1.499 -0.500 1.00 97.75 78 LEU A C 1
ATOM 624 O O . LEU A 1 78 ? 1.292 -2.349 -0.453 1.00 97.75 78 LEU A O 1
ATOM 628 N N . TYR A 1 79 ? 0.633 -0.192 -0.441 1.00 97.75 79 TYR A N 1
ATOM 629 C CA . TYR A 1 79 ? 1.961 0.372 -0.273 1.00 97.75 79 TYR A CA 1
ATOM 630 C C . TYR A 1 79 ? 2.170 0.775 1.185 1.00 97.75 79 TYR A C 1
ATOM 632 O O . TYR A 1 79 ? 1.712 1.835 1.613 1.00 97.75 79 TYR A O 1
ATOM 640 N N . LEU A 1 80 ? 2.844 -0.082 1.951 1.00 95.44 80 LEU A N 1
ATOM 641 C CA . LEU A 1 80 ? 3.241 0.204 3.322 1.00 95.44 80 LEU A CA 1
ATOM 642 C C . LEU A 1 80 ? 4.433 1.159 3.280 1.00 95.44 80 LEU A C 1
ATOM 644 O O . LEU A 1 80 ? 5.543 0.788 2.907 1.00 95.44 80 LEU A O 1
ATOM 648 N N . TYR A 1 81 ? 4.159 2.420 3.600 1.00 94.00 81 TYR A N 1
ATOM 649 C CA . TYR A 1 81 ? 5.090 3.519 3.407 1.00 94.00 81 TYR A CA 1
ATOM 650 C C . TYR A 1 81 ? 5.590 4.045 4.743 1.00 94.00 81 TYR A C 1
ATOM 652 O O . TYR A 1 81 ? 4.810 4.504 5.581 1.00 94.00 81 TYR A O 1
ATOM 660 N N . GLU A 1 82 ? 6.906 4.041 4.893 1.00 90.06 82 GLU A N 1
ATOM 661 C CA . GLU A 1 82 ? 7.619 4.700 5.976 1.00 90.06 82 GLU A CA 1
ATOM 662 C C . GLU A 1 82 ? 8.383 5.909 5.414 1.00 90.06 82 GLU A C 1
ATOM 664 O O . GLU A 1 82 ? 9.194 5.772 4.483 1.00 90.06 82 GLU A O 1
ATOM 669 N N . SER A 1 83 ? 8.100 7.104 5.952 1.00 86.38 83 SER A N 1
ATOM 670 C CA . SER A 1 83 ? 8.774 8.337 5.525 1.00 86.38 83 SER A CA 1
ATOM 671 C C . SER A 1 83 ? 10.279 8.243 5.782 1.00 86.38 83 SER A C 1
ATOM 673 O O . SER A 1 83 ? 10.733 7.659 6.762 1.00 86.38 83 SER A O 1
ATOM 675 N N . GLY A 1 84 ? 11.071 8.790 4.860 1.00 79.06 84 GLY A N 1
ATOM 676 C CA . GLY A 1 84 ? 12.534 8.756 4.919 1.00 79.06 84 GLY A CA 1
ATOM 677 C C . GLY A 1 84 ? 13.174 7.465 4.395 1.00 79.06 84 GLY A C 1
ATOM 678 O O . GLY A 1 84 ? 14.268 7.540 3.840 1.00 79.06 84 GLY A O 1
ATOM 679 N N . CYS A 1 85 ? 12.489 6.319 4.462 1.00 76.75 85 CYS A N 1
ATOM 680 C CA . CYS A 1 85 ? 13.056 5.014 4.087 1.00 76.75 85 CYS A CA 1
ATOM 681 C C . CYS A 1 85 ? 12.744 4.598 2.640 1.00 76.75 85 CYS A C 1
ATOM 683 O O . CYS A 1 85 ? 13.546 3.944 1.978 1.00 76.75 85 CYS A O 1
ATOM 685 N N . THR A 1 86 ? 11.596 5.009 2.103 1.00 81.69 86 THR A N 1
ATOM 686 C CA . THR A 1 86 ? 11.014 4.410 0.887 1.00 81.69 86 THR A CA 1
ATOM 687 C C . THR A 1 86 ? 11.102 5.303 -0.363 1.00 81.69 86 THR A C 1
ATOM 689 O O . THR A 1 86 ? 10.385 5.105 -1.347 1.00 81.69 86 THR A O 1
ATOM 692 N N . LYS A 1 87 ? 12.002 6.299 -0.384 1.00 88.06 87 LYS A N 1
ATOM 693 C CA . LYS A 1 87 ? 12.095 7.291 -1.481 1.00 88.06 87 LYS A CA 1
ATOM 694 C C . LYS A 1 87 ? 12.372 6.665 -2.854 1.00 88.06 87 LYS A C 1
ATOM 696 O O . LYS A 1 87 ? 11.669 6.973 -3.815 1.00 88.06 87 LYS A O 1
ATOM 701 N N . ALA A 1 88 ? 13.364 5.775 -2.946 1.00 92.56 88 ALA A N 1
ATOM 702 C CA . ALA A 1 88 ? 13.724 5.114 -4.205 1.00 92.56 88 ALA A CA 1
ATOM 703 C C . ALA A 1 88 ? 12.593 4.206 -4.716 1.00 92.56 88 ALA A C 1
ATOM 705 O O . ALA A 1 88 ? 12.250 4.249 -5.897 1.00 92.56 88 ALA A O 1
ATOM 706 N N . LEU A 1 89 ? 11.969 3.449 -3.807 1.00 94.69 89 LEU A N 1
ATOM 707 C CA . LEU A 1 89 ? 10.817 2.604 -4.115 1.00 94.69 89 LEU A CA 1
ATOM 708 C C . LEU A 1 89 ? 9.631 3.438 -4.615 1.00 94.69 89 LEU A C 1
ATOM 710 O O . LEU A 1 89 ? 9.036 3.102 -5.633 1.00 94.69 89 LEU A O 1
ATOM 714 N N . THR A 1 90 ? 9.340 4.562 -3.955 1.00 96.56 90 THR A N 1
ATOM 715 C CA . THR A 1 90 ? 8.272 5.490 -4.358 1.00 96.56 90 THR A CA 1
ATOM 716 C C . THR A 1 90 ? 8.497 6.021 -5.770 1.00 96.56 90 THR A C 1
ATOM 718 O O . THR A 1 90 ? 7.569 6.013 -6.574 1.00 96.56 90 THR A O 1
ATOM 721 N N . ALA A 1 91 ? 9.715 6.476 -6.085 1.00 96.75 91 ALA A N 1
ATOM 722 C CA . ALA A 1 91 ? 10.045 6.966 -7.423 1.00 96.75 91 ALA A CA 1
ATOM 723 C C . ALA A 1 91 ? 9.835 5.868 -8.475 1.00 96.75 91 ALA A C 1
ATOM 725 O O . ALA A 1 91 ? 9.142 6.080 -9.467 1.00 96.75 91 ALA A O 1
ATOM 726 N N . ARG A 1 92 ? 10.334 4.656 -8.197 1.00 97.69 92 ARG A N 1
ATOM 727 C CA . ARG A 1 92 ? 10.180 3.514 -9.101 1.00 97.69 92 ARG A CA 1
ATOM 728 C C . ARG A 1 92 ? 8.721 3.102 -9.297 1.00 97.69 92 ARG A C 1
ATOM 730 O O . ARG A 1 92 ? 8.331 2.739 -10.406 1.00 97.69 92 ARG A O 1
ATOM 737 N N . LEU A 1 93 ? 7.920 3.166 -8.235 1.00 98.19 93 LEU A N 1
ATOM 738 C CA . LEU A 1 93 ? 6.493 2.869 -8.282 1.00 98.19 93 LEU A CA 1
ATOM 739 C C . LEU A 1 93 ? 5.728 3.927 -9.081 1.00 98.19 93 LEU A C 1
ATOM 741 O O . LEU A 1 93 ? 4.855 3.553 -9.853 1.00 98.19 93 LEU A O 1
ATOM 745 N N . LYS A 1 94 ? 6.080 5.216 -8.967 1.00 98.12 94 LYS A N 1
ATOM 746 C CA . LYS A 1 94 ? 5.495 6.286 -9.797 1.00 98.12 94 LYS A CA 1
ATOM 747 C C . LYS A 1 94 ? 5.760 6.055 -11.285 1.00 98.12 94 LYS A C 1
ATOM 749 O O . LYS A 1 94 ? 4.820 6.130 -12.072 1.00 98.12 94 LYS A O 1
ATOM 754 N N . ASP A 1 95 ? 6.996 5.715 -11.654 1.00 98.25 95 ASP A N 1
ATOM 755 C CA . ASP A 1 95 ? 7.350 5.416 -13.048 1.00 98.25 95 ASP A CA 1
ATOM 756 C C . ASP A 1 95 ? 6.527 4.241 -13.592 1.00 98.25 95 ASP A C 1
ATOM 758 O O . ASP A 1 95 ? 5.940 4.323 -14.670 1.00 98.25 95 ASP A O 1
ATOM 762 N N . ALA A 1 96 ? 6.449 3.145 -12.828 1.00 98.44 96 ALA A N 1
ATOM 763 C CA . ALA A 1 96 ? 5.681 1.973 -13.234 1.00 98.44 96 ALA A CA 1
ATOM 764 C C . ALA A 1 96 ? 4.174 2.256 -13.290 1.00 98.44 96 ALA A C 1
ATOM 766 O O . ALA A 1 96 ? 3.512 1.796 -14.215 1.00 98.44 96 ALA A O 1
ATOM 767 N N . TYR A 1 97 ? 3.640 3.019 -12.333 1.00 98.31 97 TYR A N 1
ATOM 768 C CA . TYR A 1 97 ? 2.232 3.406 -12.293 1.00 98.31 97 TYR A CA 1
ATOM 769 C C . TYR A 1 97 ? 1.849 4.230 -13.522 1.00 98.31 97 TYR A C 1
ATOM 771 O O . TYR A 1 97 ? 0.850 3.924 -14.165 1.00 98.31 97 TYR A O 1
ATOM 779 N N . LYS A 1 98 ? 2.680 5.211 -13.898 1.00 98.06 98 LYS A N 1
ATOM 780 C CA . LYS A 1 98 ? 2.484 6.004 -15.114 1.00 98.06 98 LYS A CA 1
ATOM 781 C C . LYS A 1 98 ? 2.390 5.110 -16.353 1.00 98.06 98 LYS A C 1
ATOM 783 O O . LYS A 1 98 ? 1.407 5.183 -17.081 1.00 98.06 98 LYS A O 1
ATOM 788 N N . VAL A 1 99 ? 3.368 4.226 -16.562 1.00 98.38 99 VAL A N 1
ATOM 789 C CA . VAL A 1 99 ? 3.366 3.320 -17.725 1.00 98.38 99 VAL A CA 1
ATOM 790 C C . VAL A 1 99 ? 2.131 2.414 -17.709 1.00 98.38 99 VAL A C 1
ATOM 792 O O . VAL A 1 99 ? 1.393 2.350 -18.684 1.00 98.38 99 VAL A O 1
ATOM 795 N N . LEU A 1 100 ? 1.857 1.744 -16.591 1.00 98.31 100 LEU A N 1
ATOM 796 C CA . LEU A 1 100 ? 0.797 0.738 -16.528 1.00 98.31 100 LEU A CA 1
ATOM 797 C C . LEU A 1 100 ? -0.604 1.357 -16.604 1.00 98.31 100 LEU A C 1
ATOM 799 O O . LEU A 1 100 ? -1.452 0.856 -17.335 1.00 98.31 100 LEU A O 1
ATOM 803 N N . VAL A 1 101 ? -0.868 2.435 -15.866 1.00 96.88 101 VAL A N 1
ATOM 804 C CA . VAL A 1 101 ? -2.212 3.025 -15.750 1.00 96.88 101 VAL A CA 1
ATOM 805 C C . VAL A 1 101 ? -2.460 4.079 -16.825 1.00 96.88 101 VAL A C 1
ATOM 807 O O . VAL A 1 101 ? -3.529 4.097 -17.438 1.00 96.88 101 VAL A O 1
ATOM 810 N N . GLU A 1 102 ? -1.499 4.968 -17.079 1.00 94.75 102 GLU A N 1
ATOM 811 C CA . GLU A 1 102 ? -1.705 6.085 -18.006 1.00 94.75 102 GLU A CA 1
ATOM 812 C C . GLU A 1 102 ? -1.449 5.684 -19.460 1.00 94.75 102 GLU A C 1
ATOM 814 O O . GLU A 1 102 ? -2.251 6.051 -20.322 1.00 94.75 102 GLU A O 1
ATOM 819 N N . GLU A 1 103 ? -0.383 4.930 -19.736 1.00 97.12 103 GLU A N 1
ATOM 820 C CA . GLU A 1 103 ? 0.019 4.568 -21.105 1.00 97.12 103 GLU A CA 1
ATOM 821 C C . GLU A 1 103 ? -0.645 3.257 -21.560 1.00 97.12 103 GLU A C 1
ATOM 823 O O . GLU A 1 103 ? -1.285 3.223 -22.610 1.00 97.12 103 GLU A O 1
ATOM 828 N N . GLU A 1 104 ? -0.570 2.202 -20.744 1.00 97.25 104 GLU A N 1
ATOM 829 C CA . GLU A 1 104 ? -1.088 0.863 -21.071 1.00 97.25 104 GLU A CA 1
ATOM 830 C C . GLU A 1 104 ? -2.548 0.629 -20.638 1.00 97.25 104 GLU A C 1
ATOM 832 O O . GLU A 1 104 ? -3.142 -0.386 -21.001 1.00 97.25 104 GLU A O 1
ATOM 837 N N . LYS A 1 105 ? -3.153 1.564 -19.889 1.00 96.44 105 LYS A N 1
ATOM 838 C CA . LYS A 1 105 ? -4.555 1.501 -19.417 1.00 96.44 105 LYS A CA 1
ATOM 839 C C . LYS A 1 105 ? -4.896 0.233 -18.618 1.00 96.44 105 LYS A C 1
ATOM 841 O O . LYS A 1 105 ? -6.035 -0.239 -18.639 1.00 96.44 105 LYS A O 1
ATOM 846 N N . MET A 1 106 ? -3.925 -0.309 -17.889 1.00 96.69 106 MET A N 1
ATOM 847 C CA . MET A 1 106 ? -4.113 -1.448 -16.995 1.00 96.69 106 MET A CA 1
ATOM 848 C C . MET A 1 106 ? -5.012 -1.079 -15.813 1.00 96.69 106 MET A C 1
ATOM 850 O O . MET A 1 106 ? -4.949 0.023 -15.265 1.00 96.69 106 MET A O 1
ATOM 854 N N . LYS A 1 107 ? -5.814 -2.048 -15.365 1.00 95.69 107 LYS A N 1
ATOM 855 C CA . LYS A 1 107 ? -6.628 -1.944 -14.149 1.00 95.69 107 LYS A CA 1
ATOM 856 C C . LYS A 1 107 ? -5.759 -2.168 -12.909 1.00 95.69 107 LYS A C 1
ATOM 858 O O . LYS A 1 107 ? -5.724 -3.262 -12.347 1.00 95.69 107 LYS A O 1
ATOM 863 N N . LEU A 1 108 ? -5.030 -1.132 -12.515 1.00 97.25 108 LEU A N 1
ATOM 864 C CA . LEU A 1 108 ? -4.147 -1.108 -11.352 1.00 97.25 108 LEU A CA 1
ATOM 865 C C . LEU A 1 108 ? -4.504 0.091 -10.468 1.00 97.25 108 LEU A C 1
ATOM 867 O O . LEU A 1 108 ? -4.718 1.186 -10.976 1.00 97.25 108 LEU A O 1
ATOM 871 N N . GLU A 1 109 ? -4.530 -0.115 -9.156 1.00 97.06 109 GLU A N 1
ATOM 872 C CA . GLU A 1 109 ? -4.619 0.959 -8.166 1.00 97.06 109 GLU A CA 1
ATOM 873 C C . GLU A 1 109 ? -3.617 0.715 -7.032 1.00 97.06 109 GLU A C 1
ATOM 875 O O . GLU A 1 109 ? -3.346 -0.428 -6.648 1.00 97.06 109 GLU A O 1
ATOM 880 N N . VAL A 1 110 ? -3.067 1.796 -6.484 1.00 98.12 110 VAL A N 1
ATOM 881 C CA . VAL A 1 110 ? -2.200 1.760 -5.305 1.00 98.12 110 VAL A CA 1
ATOM 882 C C . VAL A 1 110 ? -2.954 2.382 -4.128 1.00 98.12 110 VAL A C 1
ATOM 884 O O . VAL A 1 110 ? -3.581 3.432 -4.243 1.00 98.12 110 VAL A O 1
ATOM 887 N N . VAL A 1 111 ? -2.890 1.741 -2.964 1.00 97.75 111 VAL A N 1
ATOM 888 C CA . VAL A 1 111 ? -3.426 2.285 -1.713 1.00 97.75 111 VAL A CA 1
ATOM 889 C C . VAL A 1 111 ? -2.282 2.449 -0.728 1.00 97.75 111 VAL A C 1
ATOM 891 O O . VAL A 1 111 ? -1.717 1.475 -0.231 1.00 97.75 111 VAL A O 1
ATOM 894 N N . LEU A 1 112 ? -1.944 3.701 -0.441 1.00 97.94 112 LEU A N 1
ATOM 895 C CA . LEU A 1 112 ? -0.935 4.064 0.539 1.00 97.94 112 LEU A CA 1
ATOM 896 C C . LEU A 1 112 ? -1.424 3.738 1.955 1.00 97.94 112 LEU A C 1
ATOM 898 O O . LEU A 1 112 ? -2.486 4.188 2.398 1.00 97.94 112 LEU A O 1
ATOM 902 N N . VAL A 1 113 ? -0.595 2.999 2.681 1.00 96.94 113 VAL A N 1
ATOM 903 C CA . VAL A 1 113 ? -0.732 2.699 4.103 1.00 96.94 113 VAL A CA 1
ATOM 904 C C . VAL A 1 113 ? 0.412 3.416 4.808 1.00 96.94 113 VAL A C 1
ATOM 906 O O . VAL A 1 113 ? 1.539 2.925 4.854 1.00 96.94 113 VAL A O 1
ATOM 909 N N . TYR A 1 114 ? 0.139 4.616 5.314 1.00 95.31 114 TYR A N 1
ATOM 910 C CA . TYR A 1 114 ? 1.172 5.452 5.922 1.00 95.31 114 TYR A CA 1
ATOM 911 C C . TYR A 1 114 ? 1.503 4.978 7.341 1.00 95.31 114 TYR A C 1
ATOM 913 O O . TYR A 1 114 ? 0.647 4.993 8.234 1.00 95.31 114 TYR A O 1
ATOM 921 N N . ILE A 1 115 ? 2.752 4.572 7.554 1.00 93.19 115 ILE A N 1
ATOM 922 C CA . ILE A 1 115 ? 3.269 4.141 8.850 1.00 93.19 115 ILE A CA 1
ATOM 923 C C . ILE A 1 115 ? 3.727 5.387 9.610 1.00 93.19 115 ILE A C 1
ATOM 925 O O . ILE A 1 115 ? 4.746 5.980 9.284 1.00 93.19 115 ILE A O 1
ATOM 929 N N . TYR A 1 116 ? 2.933 5.827 10.588 1.00 89.94 116 TYR A N 1
ATOM 930 C CA . TYR A 1 116 ? 3.166 7.083 11.318 1.00 89.94 116 TYR A CA 1
ATOM 931 C C . TYR A 1 116 ? 3.830 6.890 12.688 1.00 89.94 116 TYR A C 1
ATOM 933 O O . TYR A 1 116 ? 4.235 7.855 13.332 1.00 89.94 116 TYR A O 1
ATOM 941 N N . ASP A 1 117 ? 3.957 5.656 13.160 1.00 87.50 117 ASP A N 1
ATOM 942 C CA . ASP A 1 117 ? 4.400 5.332 14.516 1.00 87.50 117 ASP A CA 1
ATOM 943 C C . ASP A 1 117 ? 5.328 4.116 14.576 1.00 87.50 117 ASP A C 1
ATOM 945 O O . ASP A 1 117 ? 5.271 3.310 15.509 1.00 87.50 117 ASP A O 1
ATOM 949 N N . SER A 1 118 ? 6.207 4.008 13.581 1.00 86.12 118 SER A N 1
ATOM 950 C CA . SER A 1 118 ? 7.429 3.222 13.699 1.00 86.12 118 SER A CA 1
ATOM 951 C C . SER A 1 118 ? 8.509 4.005 14.446 1.00 86.12 118 SER A C 1
ATOM 953 O O . SER A 1 118 ? 8.386 5.209 14.679 1.00 86.12 118 SER A O 1
ATOM 955 N N . TRP A 1 119 ? 9.617 3.333 14.763 1.00 81.88 119 TRP A N 1
ATOM 956 C CA . TRP A 1 119 ? 10.793 3.981 15.341 1.00 81.88 119 TRP A CA 1
ATOM 957 C C . TRP A 1 119 ? 11.308 5.160 14.497 1.00 81.88 119 TRP A C 1
ATOM 959 O O . TRP A 1 119 ? 11.725 6.168 15.060 1.00 81.88 119 TRP A O 1
ATOM 969 N N . ASN A 1 120 ? 11.231 5.074 13.163 1.00 81.62 120 ASN A N 1
ATOM 970 C CA . ASN A 1 120 ? 11.732 6.127 12.274 1.00 81.62 120 ASN A CA 1
ATOM 971 C C . ASN A 1 120 ? 10.754 7.299 12.099 1.00 81.62 120 ASN A C 1
ATOM 973 O O . ASN A 1 120 ? 11.160 8.368 11.647 1.00 81.62 120 ASN A O 1
ATOM 977 N N . THR A 1 121 ? 9.471 7.124 12.432 1.00 85.75 121 THR A N 1
ATOM 978 C CA . THR A 1 121 ? 8.429 8.134 12.169 1.00 85.75 121 THR A CA 1
ATOM 979 C C . THR A 1 121 ? 7.799 8.719 13.429 1.00 85.75 121 THR A C 1
ATOM 981 O O . THR A 1 121 ? 7.127 9.757 13.354 1.00 85.75 121 THR A O 1
ATOM 984 N N . LEU A 1 122 ? 7.985 8.072 14.584 1.00 85.75 122 LEU A N 1
ATOM 985 C CA . LEU A 1 122 ? 7.393 8.483 15.853 1.00 85.75 122 LEU A CA 1
ATOM 986 C C . LEU A 1 122 ? 7.886 9.880 16.254 1.00 85.75 122 LEU A C 1
ATOM 988 O O . LEU A 1 122 ? 9.076 10.120 16.414 1.00 85.75 122 LEU A O 1
ATOM 992 N N . GLY A 1 123 ? 6.951 10.816 16.420 1.00 85.31 123 GLY A N 1
ATOM 993 C CA . GLY A 1 123 ? 7.256 12.206 16.785 1.00 85.31 123 GLY A CA 1
ATOM 994 C C . GLY A 1 123 ? 7.746 13.088 15.630 1.00 85.31 123 GLY A C 1
ATOM 995 O O . GLY A 1 123 ? 7.807 14.303 15.796 1.00 85.31 123 GLY A O 1
ATOM 996 N N . CYS A 1 124 ? 8.025 12.515 14.456 1.00 85.50 124 CYS A N 1
ATOM 997 C CA . CYS A 1 124 ? 8.499 13.250 13.279 1.00 85.50 124 CYS A CA 1
ATOM 998 C C . CYS A 1 124 ? 7.423 13.435 12.201 1.00 85.50 124 CYS A C 1
ATOM 1000 O O . CYS A 1 124 ? 7.603 14.243 11.294 1.00 85.50 124 CYS A O 1
ATOM 1002 N N . THR A 1 125 ? 6.301 12.715 12.296 1.00 90.12 125 THR A N 1
ATOM 1003 C CA . THR A 1 125 ? 5.218 12.773 11.306 1.00 90.12 125 THR A CA 1
ATOM 1004 C C . THR A 1 125 ? 3.935 13.365 11.887 1.00 90.12 125 THR A C 1
ATOM 1006 O O . THR A 1 125 ? 3.565 13.148 13.045 1.00 90.12 125 THR A O 1
ATOM 1009 N N . ASN A 1 126 ? 3.233 14.141 11.067 1.00 93.44 126 ASN A N 1
ATOM 1010 C CA . ASN A 1 126 ? 1.925 14.711 11.365 1.00 93.44 126 ASN A CA 1
ATOM 1011 C C . ASN A 1 126 ? 1.080 14.770 10.081 1.00 93.44 126 ASN A C 1
ATOM 1013 O O . ASN A 1 126 ? 1.545 14.425 8.998 1.00 93.44 126 ASN A O 1
ATOM 1017 N N . GLU A 1 127 ? -0.173 15.205 10.192 1.00 94.31 127 GLU A N 1
ATOM 1018 C CA . GLU A 1 127 ? -1.088 15.254 9.047 1.00 94.31 127 GLU A CA 1
ATOM 1019 C C . GLU A 1 127 ? -0.593 16.186 7.927 1.00 94.31 127 GLU A C 1
ATOM 1021 O O . GLU A 1 127 ? -0.783 15.893 6.748 1.00 94.31 127 GLU A O 1
ATOM 1026 N N . LYS A 1 128 ? 0.112 17.271 8.279 1.00 94.44 128 LYS A N 1
ATOM 1027 C CA . LYS A 1 128 ? 0.703 18.193 7.304 1.00 94.44 128 LYS A CA 1
ATOM 1028 C C . LYS A 1 128 ? 1.836 17.519 6.526 1.00 94.44 128 LYS A C 1
ATOM 1030 O O . LYS A 1 128 ? 1.787 17.521 5.301 1.00 94.44 128 LYS A O 1
ATOM 1035 N N . SER A 1 129 ? 2.802 16.901 7.211 1.00 93.19 129 SER A N 1
ATOM 1036 C CA . SER A 1 129 ? 3.907 16.192 6.545 1.00 93.19 129 SER A CA 1
ATOM 1037 C C . SER A 1 129 ? 3.399 15.012 5.710 1.00 93.19 129 SER A C 1
ATOM 1039 O O . SER A 1 129 ? 3.892 14.767 4.613 1.00 93.19 129 SER A O 1
ATOM 1041 N N . PHE A 1 130 ? 2.367 14.312 6.199 1.00 95.12 130 PHE A N 1
ATOM 1042 C CA . PHE A 1 130 ? 1.666 13.278 5.440 1.00 95.12 130 PHE A CA 1
ATOM 1043 C C . PHE A 1 130 ? 1.125 13.826 4.115 1.00 95.12 130 PHE A C 1
ATOM 1045 O O . PHE A 1 130 ? 1.427 13.262 3.066 1.00 95.12 130 PHE A O 1
ATOM 1052 N N . MET A 1 131 ? 0.369 14.928 4.142 1.00 95.56 131 MET A N 1
ATOM 1053 C CA . MET A 1 131 ? -0.211 15.514 2.928 1.00 95.56 131 MET A CA 1
ATOM 1054 C C . MET A 1 131 ? 0.842 16.104 1.983 1.00 95.56 131 MET A C 1
ATOM 1056 O O . MET A 1 131 ? 0.669 16.013 0.770 1.00 95.56 131 MET A O 1
ATOM 1060 N N . GLU A 1 132 ? 1.931 16.672 2.506 1.00 94.31 132 GLU A N 1
ATOM 1061 C CA . GLU A 1 132 ? 3.055 17.164 1.694 1.00 94.31 132 GLU A CA 1
ATOM 1062 C C . GLU A 1 132 ? 3.703 16.036 0.878 1.00 94.31 132 GLU A C 1
ATOM 1064 O O . GLU A 1 132 ? 3.993 16.213 -0.304 1.00 94.31 132 GLU A O 1
ATOM 1069 N N . GLU A 1 133 ? 3.884 14.856 1.476 1.00 93.38 133 GLU A N 1
ATOM 1070 C CA . GLU A 1 133 ? 4.453 13.693 0.787 1.00 93.38 133 GLU A CA 1
ATOM 1071 C C . GLU A 1 133 ? 3.428 13.009 -0.130 1.00 93.38 133 GLU A C 1
ATOM 1073 O O . GLU A 1 133 ? 3.678 12.818 -1.329 1.00 93.38 133 GLU A O 1
ATOM 1078 N N . PHE A 1 134 ? 2.260 12.662 0.420 1.00 95.88 134 PHE A N 1
ATOM 1079 C CA . PHE A 1 134 ? 1.190 11.948 -0.278 1.00 95.88 134 PHE A CA 1
ATOM 1080 C C . PHE A 1 134 ? 0.616 12.751 -1.447 1.00 95.88 134 PHE A C 1
ATOM 1082 O O . PHE A 1 134 ? 0.319 12.174 -2.491 1.00 95.88 134 PHE A O 1
ATOM 1089 N N . GLY A 1 135 ? 0.537 14.080 -1.332 1.00 96.00 135 GLY A N 1
ATOM 1090 C CA . GLY A 1 135 ? 0.045 14.955 -2.398 1.00 96.00 135 GLY A CA 1
ATOM 1091 C C . GLY A 1 135 ? 0.833 14.841 -3.707 1.00 96.00 135 GLY A C 1
ATOM 1092 O O . GLY A 1 135 ? 0.314 15.146 -4.778 1.00 96.00 135 GLY A O 1
ATOM 1093 N N . THR A 1 136 ? 2.071 14.340 -3.647 1.00 95.19 136 THR A N 1
ATOM 1094 C CA . THR A 1 136 ? 2.908 14.092 -4.831 1.00 95.19 136 THR A CA 1
ATOM 1095 C C . THR A 1 136 ? 2.668 12.729 -5.488 1.00 95.19 136 THR A C 1
ATOM 1097 O O . THR A 1 136 ? 3.286 12.429 -6.514 1.00 95.19 136 THR A O 1
ATOM 1100 N N . MET A 1 137 ? 1.864 11.859 -4.876 1.00 96.31 137 MET A N 1
ATOM 1101 C CA . MET A 1 137 ? 1.635 10.482 -5.311 1.00 96.31 137 MET A CA 1
ATOM 1102 C C . MET A 1 137 ? 0.314 10.385 -6.091 1.00 96.31 137 MET A C 1
ATOM 1104 O O . MET A 1 137 ? -0.678 10.958 -5.653 1.00 96.31 137 MET A O 1
ATOM 1108 N N . PRO A 1 138 ? 0.251 9.701 -7.246 1.00 96.06 138 PRO A N 1
ATOM 1109 C CA . PRO A 1 138 ? -0.919 9.732 -8.134 1.00 96.06 138 PRO A CA 1
ATOM 1110 C C . PRO A 1 138 ? -2.028 8.728 -7.760 1.00 96.06 138 PRO A C 1
ATOM 1112 O O . PRO A 1 138 ? -2.818 8.348 -8.619 1.00 96.06 138 PRO A O 1
ATOM 1115 N N . TRP A 1 139 ? -2.078 8.279 -6.505 1.00 96.62 139 TRP A N 1
ATOM 1116 C CA . TRP A 1 139 ? -2.906 7.153 -6.062 1.00 96.62 139 TRP A CA 1
ATOM 1117 C C . TRP A 1 139 ? -3.692 7.454 -4.778 1.00 96.62 139 TRP A C 1
ATOM 1119 O O . TRP A 1 139 ? -3.719 8.593 -4.299 1.00 96.62 139 T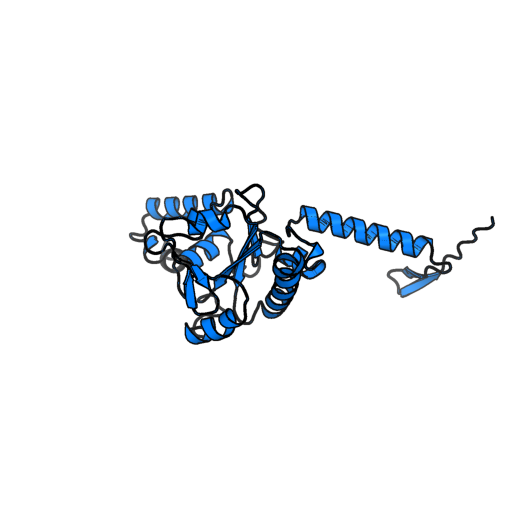RP A O 1
ATOM 1129 N N . LEU A 1 140 ? -4.368 6.441 -4.230 1.00 96.69 140 LEU A N 1
ATOM 1130 C CA . LEU A 1 140 ? -5.216 6.556 -3.041 1.00 96.69 140 LEU A CA 1
ATOM 1131 C C . LEU A 1 140 ? -4.437 6.316 -1.742 1.00 96.69 140 LEU A C 1
ATOM 1133 O O . LEU A 1 140 ? -3.344 5.754 -1.741 1.00 96.69 140 LEU A O 1
ATOM 1137 N N . ALA A 1 141 ? -5.022 6.701 -0.609 1.00 97.00 141 ALA A N 1
ATOM 1138 C CA . ALA A 1 141 ? -4.490 6.408 0.717 1.00 97.00 141 ALA A CA 1
ATOM 1139 C C . ALA A 1 141 ? -5.586 6.091 1.735 1.00 97.00 141 ALA A C 1
ATOM 1141 O O . ALA A 1 141 ? -6.723 6.573 1.644 1.00 97.00 141 ALA A O 1
ATOM 1142 N N . LEU A 1 142 ? -5.202 5.333 2.762 1.00 96.06 142 LEU A N 1
ATOM 1143 C CA . LEU A 1 142 ? -5.886 5.401 4.047 1.00 96.06 142 LEU A CA 1
ATOM 1144 C C . LEU A 1 142 ? -5.636 6.783 4.678 1.00 96.06 142 LEU A C 1
ATOM 1146 O O . LEU A 1 142 ? -4.521 7.302 4.574 1.00 96.06 142 LEU A O 1
ATOM 1150 N N . PRO A 1 143 ? -6.637 7.388 5.343 1.00 95.19 143 PRO A N 1
ATOM 1151 C CA . PRO A 1 143 ? -6.431 8.641 6.061 1.00 95.19 143 PRO A CA 1
ATOM 1152 C C . PRO A 1 143 ? -5.299 8.548 7.091 1.00 95.19 143 PRO A C 1
ATOM 1154 O O . PRO A 1 143 ? -5.034 7.484 7.658 1.00 95.19 143 PRO A O 1
ATOM 1157 N N . PHE A 1 144 ? -4.651 9.679 7.374 1.00 94.50 144 PHE A N 1
ATOM 1158 C CA . PHE A 1 144 ? -3.623 9.739 8.408 1.00 94.50 144 PHE A CA 1
ATOM 1159 C C . PHE A 1 144 ? -4.180 9.249 9.755 1.00 94.50 144 PHE A C 1
ATOM 1161 O O . PHE A 1 144 ? -5.275 9.638 10.160 1.00 94.50 144 PHE A O 1
ATOM 1168 N N . ARG A 1 145 ? -3.420 8.389 10.449 1.00 91.44 145 ARG A N 1
ATOM 1169 C CA . ARG A 1 145 ? -3.817 7.730 11.711 1.00 91.44 145 ARG A CA 1
ATOM 1170 C C . ARG A 1 145 ? -5.054 6.832 11.627 1.00 91.44 145 ARG A C 1
ATOM 1172 O O . ARG A 1 145 ? -5.689 6.566 12.649 1.00 91.44 145 ARG A O 1
ATOM 1179 N N . ASP A 1 146 ? -5.381 6.317 10.444 1.00 92.69 146 ASP A N 1
ATOM 1180 C CA . ASP A 1 146 ? -6.422 5.301 10.337 1.00 92.69 146 ASP A CA 1
ATOM 1181 C C . ASP A 1 146 ? -6.059 4.036 11.131 1.00 92.69 146 ASP A C 1
ATOM 1183 O O . ASP A 1 146 ? -4.941 3.520 11.058 1.00 92.69 146 ASP A O 1
ATOM 1187 N N . SER A 1 147 ? -7.032 3.495 11.865 1.00 89.19 147 SER A N 1
ATOM 1188 C CA . SER A 1 147 ? -6.833 2.283 12.671 1.00 89.19 147 SER A CA 1
ATOM 1189 C C . SER A 1 147 ? -6.429 1.056 11.840 1.00 89.19 147 SER A C 1
ATOM 1191 O O . SER A 1 147 ? -5.715 0.180 12.345 1.00 89.19 147 SER A O 1
ATOM 1193 N N . ASN A 1 148 ? -6.807 1.002 10.554 1.00 92.12 148 ASN A N 1
ATOM 1194 C CA . ASN A 1 148 ? -6.386 -0.080 9.673 1.00 92.12 148 ASN A CA 1
ATOM 1195 C C . ASN A 1 148 ? -4.906 0.021 9.294 1.00 92.12 148 ASN A C 1
ATOM 1197 O O . ASN A 1 148 ? -4.318 -1.017 9.015 1.00 92.12 148 ASN A O 1
ATOM 1201 N N . CYS A 1 149 ? -4.257 1.191 9.368 1.00 93.00 149 CYS A N 1
ATOM 1202 C CA . CYS A 1 149 ? -2.803 1.265 9.180 1.00 93.00 149 CYS A CA 1
ATOM 1203 C C . CYS A 1 149 ? -2.085 0.386 10.210 1.00 93.00 149 CYS A C 1
ATOM 1205 O O . CYS A 1 149 ? -1.213 -0.403 9.852 1.00 93.00 149 CYS A O 1
ATOM 1207 N N . LYS A 1 150 ? -2.517 0.431 11.479 1.00 90.75 150 LYS A N 1
ATOM 1208 C CA . LYS A 1 150 ? -1.984 -0.452 12.524 1.00 90.75 150 LYS A CA 1
ATOM 1209 C C . LYS A 1 150 ? -2.324 -1.914 12.307 1.00 90.75 150 LYS A C 1
ATOM 1211 O O . LYS A 1 150 ? -1.485 -2.779 12.535 1.00 90.75 150 LYS A O 1
ATOM 1216 N N . LYS A 1 151 ? -3.541 -2.198 11.845 1.00 93.00 151 LYS A N 1
ATOM 1217 C CA . LYS A 1 151 ? -3.924 -3.557 11.458 1.00 93.00 151 LYS A CA 1
ATOM 1218 C C . LYS A 1 151 ? -3.001 -4.107 10.374 1.00 93.00 151 LYS A C 1
ATOM 1220 O O . LYS A 1 151 ? -2.490 -5.205 10.531 1.00 93.00 151 LYS A O 1
ATOM 1225 N N . LEU A 1 152 ? -2.751 -3.342 9.318 1.00 94.81 152 LEU A N 1
ATOM 1226 C CA . LEU A 1 152 ? -1.932 -3.767 8.184 1.00 94.81 152 LEU A CA 1
ATOM 1227 C C . LEU A 1 152 ? -0.456 -3.934 8.568 1.00 94.81 152 LEU A C 1
ATOM 1229 O O . LEU A 1 152 ? 0.154 -4.906 8.134 1.00 94.81 152 LEU A O 1
ATOM 1233 N N . GLN A 1 153 ? 0.076 -3.084 9.458 1.00 92.12 153 GLN A N 1
ATOM 1234 C CA . GLN A 1 153 ? 1.392 -3.295 10.082 1.00 92.12 153 GLN A CA 1
ATOM 1235 C C . GLN A 1 153 ? 1.481 -4.670 10.759 1.00 92.12 153 GLN A C 1
ATOM 1237 O O . GLN A 1 153 ? 2.430 -5.410 10.524 1.00 92.12 153 GLN A O 1
ATOM 1242 N N . ARG A 1 154 ? 0.473 -5.063 11.554 1.00 92.19 154 ARG A N 1
ATOM 1243 C CA . ARG A 1 154 ? 0.454 -6.381 12.220 1.00 92.19 154 ARG A CA 1
ATOM 1244 C C . ARG A 1 154 ? 0.251 -7.535 11.243 1.00 92.19 154 ARG A C 1
ATOM 1246 O O . ARG A 1 154 ? 0.953 -8.541 11.320 1.00 92.19 154 ARG A O 1
ATOM 1253 N N . VAL A 1 155 ? -0.694 -7.390 10.313 1.00 93.31 155 VAL A N 1
ATOM 1254 C CA . VAL A 1 155 ? -1.004 -8.409 9.302 1.00 93.31 155 VAL A CA 1
ATOM 1255 C C . VAL A 1 155 ? 0.234 -8.720 8.470 1.00 93.31 155 VAL A C 1
ATOM 1257 O O . VAL A 1 155 ? 0.536 -9.891 8.279 1.00 93.31 155 VAL A O 1
ATOM 1260 N N . TYR A 1 156 ? 1.003 -7.716 8.052 1.00 92.25 156 TYR A N 1
ATOM 1261 C CA . TYR A 1 156 ? 2.173 -7.920 7.193 1.00 92.25 156 TYR A CA 1
ATOM 1262 C C . TYR A 1 156 ? 3.519 -7.856 7.915 1.00 92.25 156 TYR A C 1
ATOM 1264 O O . TYR A 1 156 ? 4.545 -8.038 7.274 1.00 92.25 156 TYR A O 1
ATOM 1272 N N . LEU A 1 157 ? 3.517 -7.680 9.241 1.00 88.81 157 LEU A N 1
ATOM 1273 C CA . LEU A 1 157 ? 4.723 -7.599 10.074 1.00 88.81 157 LEU A CA 1
ATOM 1274 C C . LEU A 1 157 ? 5.685 -6.491 9.600 1.00 88.81 157 LEU A C 1
ATOM 1276 O O . LEU A 1 157 ? 6.882 -6.720 9.454 1.00 88.81 157 LEU A O 1
ATOM 1280 N N . TYR A 1 158 ? 5.138 -5.300 9.333 1.00 87.62 158 TYR A N 1
ATOM 1281 C CA . TYR A 1 158 ? 5.870 -4.138 8.820 1.00 87.62 158 TYR A CA 1
ATOM 1282 C C . TYR A 1 158 ? 5.783 -2.935 9.780 1.00 87.62 158 TYR A C 1
ATOM 1284 O O . TYR A 1 158 ? 4.704 -2.707 10.335 1.00 87.62 158 TYR A O 1
ATOM 1292 N N . PRO A 1 159 ? 6.837 -2.107 9.919 1.00 79.19 159 PRO A N 1
ATOM 1293 C CA . PRO A 1 159 ? 8.163 -2.274 9.323 1.00 79.19 159 PRO A CA 1
ATOM 1294 C C . PRO A 1 159 ? 8.873 -3.509 9.874 1.00 79.19 159 PRO A C 1
ATOM 1296 O O . PRO A 1 159 ? 8.665 -3.902 11.019 1.00 79.19 159 PRO A O 1
ATOM 1299 N N . SER A 1 160 ? 9.664 -4.149 9.016 1.00 70.69 160 SER A N 1
ATOM 1300 C CA . SER A 1 160 ? 10.414 -5.348 9.378 1.00 70.69 160 SER A CA 1
ATOM 1301 C C . SER A 1 160 ? 11.492 -4.947 10.392 1.00 70.69 160 SER A C 1
ATOM 1303 O O . SER A 1 160 ? 12.369 -4.144 10.071 1.00 70.69 160 SER A O 1
ATOM 1305 N N . GLU A 1 161 ? 11.421 -5.451 11.627 1.00 64.38 161 GLU A N 1
ATOM 1306 C CA . GLU A 1 161 ? 12.517 -5.288 12.591 1.00 64.38 161 GLU A CA 1
ATOM 1307 C C . GLU A 1 161 ? 13.794 -5.981 12.070 1.00 64.38 161 GLU A C 1
ATOM 1309 O O . GLU A 1 161 ? 13.759 -6.741 11.098 1.00 64.38 161 GLU A O 1
ATOM 1314 N N . LEU A 1 162 ? 14.947 -5.753 12.711 1.00 54.53 162 LEU A N 1
ATOM 1315 C CA . LEU A 1 162 ? 16.167 -6.511 12.411 1.00 54.53 162 LEU A CA 1
ATOM 1316 C C . LEU A 1 162 ? 15.880 -8.024 12.519 1.00 54.53 162 LEU A C 1
ATOM 1318 O O . LEU A 1 162 ? 15.677 -8.542 13.612 1.00 54.53 162 LEU A O 1
ATOM 1322 N N . GLY A 1 163 ? 15.860 -8.724 11.378 1.00 55.50 163 GLY A N 1
ATOM 1323 C CA . GLY A 1 163 ? 15.516 -10.151 11.299 1.00 55.50 163 GLY A CA 1
ATOM 1324 C C . GLY A 1 163 ? 14.042 -10.468 11.005 1.00 55.50 163 GLY A C 1
ATOM 1325 O O . GLY A 1 163 ? 13.647 -11.628 11.114 1.00 55.50 163 GLY A O 1
ATOM 1326 N N . GLY A 1 164 ? 13.226 -9.478 10.632 1.00 59.25 164 GLY A N 1
ATOM 1327 C CA . GLY A 1 164 ? 11.854 -9.705 10.183 1.00 59.25 164 GLY A CA 1
ATOM 1328 C C . GLY A 1 164 ? 11.767 -10.407 8.815 1.00 59.25 164 GLY A C 1
ATOM 1329 O O . GLY A 1 164 ? 12.792 -10.713 8.192 1.00 59.25 164 GLY A O 1
ATOM 1330 N N . PRO A 1 165 ? 10.543 -10.720 8.346 1.00 59.91 165 PRO A N 1
ATOM 1331 C CA . PRO A 1 165 ? 10.346 -11.554 7.170 1.00 59.91 165 PRO A CA 1
ATOM 1332 C C . PRO A 1 165 ? 11.020 -10.949 5.939 1.00 59.91 165 PRO A C 1
ATOM 1334 O O . PRO A 1 165 ? 10.857 -9.769 5.631 1.00 59.91 165 PRO A O 1
ATOM 1337 N N . GLN A 1 166 ? 11.782 -11.792 5.246 1.00 70.00 166 GLN A N 1
ATOM 1338 C CA . GLN A 1 166 ? 12.326 -11.518 3.926 1.00 70.00 166 GLN A CA 1
ATOM 1339 C C . GLN A 1 166 ? 11.597 -12.411 2.917 1.00 70.00 166 GLN A C 1
ATOM 1341 O O . GLN A 1 166 ? 11.447 -13.611 3.175 1.00 70.00 166 GLN A O 1
ATOM 1346 N N . PRO A 1 167 ? 11.164 -11.879 1.764 1.00 78.75 167 PRO A N 1
ATOM 1347 C CA . PRO A 1 167 ? 11.380 -10.509 1.283 1.00 78.75 167 PRO A CA 1
ATOM 1348 C C . PRO A 1 167 ? 10.507 -9.446 1.970 1.00 78.75 167 PRO A C 1
ATOM 1350 O O . PRO A 1 167 ? 9.470 -9.766 2.543 1.00 78.75 167 PRO A O 1
ATOM 1353 N N . ASP A 1 168 ? 10.915 -8.185 1.863 1.00 82.12 168 ASP A N 1
ATOM 1354 C CA . ASP A 1 168 ? 10.234 -7.028 2.451 1.00 82.12 168 ASP A CA 1
ATOM 1355 C C . ASP A 1 168 ? 8.764 -6.861 1.961 1.00 82.12 168 ASP A C 1
ATOM 1357 O O . ASP A 1 168 ? 8.501 -6.954 0.754 1.00 82.12 168 ASP A O 1
ATOM 1361 N N . PRO A 1 169 ? 7.795 -6.603 2.870 1.00 89.94 169 PRO A N 1
ATOM 1362 C CA . PRO A 1 169 ? 6.380 -6.418 2.541 1.00 89.94 169 PRO A CA 1
ATOM 1363 C C . PRO A 1 169 ? 5.984 -4.956 2.277 1.00 89.94 169 PRO A C 1
ATOM 1365 O O . PRO A 1 169 ? 4.805 -4.628 2.401 1.00 89.94 169 PRO A O 1
ATOM 1368 N N . SER A 1 170 ? 6.910 -4.056 1.906 1.00 92.38 170 SER A N 1
ATOM 1369 C CA . SER A 1 170 ? 6.542 -2.662 1.589 1.00 92.38 170 SER A CA 1
ATOM 1370 C C . SER A 1 170 ? 5.483 -2.591 0.485 1.00 92.38 170 SER A C 1
ATOM 1372 O O . SER A 1 170 ? 4.665 -1.680 0.487 1.00 92.38 170 SER A O 1
ATOM 1374 N N . LEU A 1 171 ? 5.461 -3.556 -0.445 1.00 96.00 171 LEU A N 1
ATOM 1375 C CA . LEU A 1 171 ? 4.388 -3.715 -1.429 1.00 96.00 171 LEU A CA 1
ATOM 1376 C C . LEU A 1 171 ? 3.707 -5.074 -1.263 1.00 96.00 171 LEU A C 1
ATOM 1378 O O . LEU A 1 171 ? 4.338 -6.114 -1.458 1.00 96.00 171 LEU A O 1
ATOM 1382 N N . VAL A 1 172 ? 2.405 -5.047 -0.992 1.00 96.69 172 VAL A N 1
ATOM 1383 C CA . VAL A 1 172 ? 1.537 -6.229 -0.991 1.00 96.69 172 VAL A CA 1
ATOM 1384 C C . VAL A 1 172 ? 0.597 -6.148 -2.181 1.00 96.69 172 VAL A C 1
ATOM 1386 O O . VAL A 1 172 ? -0.119 -5.160 -2.333 1.00 96.69 172 VAL A O 1
ATOM 1389 N N . VAL A 1 173 ? 0.565 -7.187 -3.013 1.00 97.44 173 VAL A N 1
ATOM 1390 C CA . VAL A 1 173 ? -0.237 -7.195 -4.242 1.00 97.44 173 VAL A CA 1
ATOM 1391 C C . VAL A 1 173 ? -1.407 -8.152 -4.109 1.00 97.44 173 VAL A C 1
ATOM 1393 O O . VAL A 1 173 ? -1.227 -9.333 -3.815 1.00 97.44 173 VAL A O 1
ATOM 1396 N N . ILE A 1 174 ? -2.604 -7.654 -4.392 1.00 96.88 174 ILE A N 1
ATOM 1397 C CA . ILE A 1 174 ? -3.837 -8.431 -4.486 1.00 96.88 174 ILE A CA 1
ATOM 1398 C C . ILE A 1 174 ? -4.321 -8.310 -5.929 1.00 96.88 174 ILE A C 1
ATOM 1400 O O . ILE A 1 174 ? -4.503 -7.210 -6.445 1.00 96.88 174 ILE A O 1
ATOM 1404 N N . GLY A 1 175 ? -4.460 -9.438 -6.617 1.00 96.25 175 GLY A N 1
ATOM 1405 C CA . GLY A 1 175 ? -4.981 -9.464 -7.978 1.00 96.25 175 GLY A CA 1
ATOM 1406 C C . GLY A 1 175 ? -6.489 -9.192 -8.036 1.00 96.25 175 GLY A C 1
ATOM 1407 O O . GLY A 1 175 ? -7.168 -9.344 -7.017 1.00 96.25 175 GLY A O 1
ATOM 1408 N N . PRO A 1 176 ? -7.019 -8.882 -9.232 1.00 95.00 176 PRO A N 1
ATOM 1409 C CA . PRO A 1 176 ? -8.454 -8.780 -9.477 1.00 95.00 176 PRO A CA 1
ATOM 1410 C C . PRO A 1 176 ? -9.208 -9.973 -8.891 1.00 95.00 176 PRO A C 1
ATOM 1412 O O . PRO A 1 176 ? -8.808 -11.123 -9.082 1.00 95.00 176 PRO A O 1
ATOM 1415 N N . TYR A 1 177 ? -10.268 -9.700 -8.144 1.00 91.44 177 TYR A N 1
ATOM 1416 C CA . TYR A 1 177 ? -11.135 -10.671 -7.483 1.00 91.44 177 TYR A CA 1
ATOM 1417 C C . TYR A 1 177 ? -10.382 -11.659 -6.575 1.00 91.44 177 TYR A C 1
ATOM 1419 O O . TYR A 1 177 ? -10.848 -12.769 -6.327 1.00 91.44 177 TYR A O 1
ATOM 1427 N N . GLY A 1 178 ? -9.190 -11.283 -6.096 1.00 90.06 178 GLY A N 1
ATOM 1428 C CA . GLY A 1 178 ? -8.334 -12.153 -5.291 1.00 90.06 178 GLY A CA 1
ATOM 1429 C C . GLY A 1 178 ? -7.703 -13.314 -6.069 1.00 90.06 178 GLY A C 1
ATOM 1430 O O . GLY A 1 178 ? -7.238 -14.270 -5.452 1.00 90.06 178 GLY A O 1
ATOM 1431 N N . GLN A 1 179 ? -7.656 -13.253 -7.406 1.00 93.38 179 GLN A N 1
ATOM 1432 C CA . GLN A 1 179 ? -7.152 -14.341 -8.261 1.00 93.38 179 GLN A CA 1
ATOM 1433 C C . GLN A 1 179 ? -5.681 -14.721 -7.995 1.00 93.38 179 GLN A C 1
ATOM 1435 O O . GLN A 1 179 ? -5.248 -15.832 -8.297 1.00 93.38 179 GLN A O 1
ATOM 1440 N N . TYR A 1 180 ? -4.895 -13.787 -7.459 1.00 94.69 180 TYR A N 1
ATOM 1441 C CA . TYR A 1 180 ? -3.557 -14.037 -6.942 1.00 94.69 180 TYR A CA 1
ATOM 1442 C C . TYR A 1 180 ? -3.270 -13.081 -5.787 1.00 94.69 180 TYR A C 1
ATOM 1444 O O . TYR A 1 180 ? -3.896 -12.028 -5.654 1.00 94.69 180 TYR A O 1
ATOM 1452 N N . PHE A 1 181 ? -2.289 -13.440 -4.970 1.00 95.19 181 PHE A N 1
ATOM 1453 C CA . PHE A 1 181 ? -1.872 -12.655 -3.823 1.00 95.19 181 PHE A CA 1
ATOM 1454 C C . PHE A 1 181 ? -0.365 -12.805 -3.620 1.00 95.19 181 PHE A C 1
ATOM 1456 O O . PHE A 1 181 ? 0.144 -13.923 -3.549 1.00 95.19 181 PHE A O 1
ATOM 1463 N N . GLU A 1 182 ? 0.346 -11.681 -3.562 1.00 95.50 182 GLU A N 1
ATOM 1464 C CA . GLU A 1 182 ? 1.785 -11.626 -3.313 1.00 95.50 182 GLU A CA 1
ATOM 1465 C C . GLU A 1 182 ? 2.051 -10.699 -2.112 1.00 95.50 182 GLU A C 1
ATOM 1467 O O . GLU A 1 182 ? 2.171 -9.484 -2.283 1.00 95.50 182 GLU A O 1
ATOM 1472 N N . PRO A 1 183 ? 2.112 -11.250 -0.887 1.00 92.38 183 PRO A N 1
ATOM 1473 C CA . PRO A 1 183 ? 2.371 -10.467 0.320 1.00 92.38 183 PRO A CA 1
ATOM 1474 C C . PRO A 1 183 ? 3.824 -10.001 0.467 1.00 92.38 183 PRO A C 1
ATOM 1476 O O . PRO A 1 183 ? 4.085 -9.116 1.273 1.00 92.38 183 PRO A O 1
ATOM 1479 N N . PHE A 1 184 ? 4.768 -10.594 -0.273 1.00 91.31 184 PHE A N 1
ATOM 1480 C CA . PHE A 1 184 ? 6.200 -10.326 -0.118 1.00 91.31 184 PHE A CA 1
ATOM 1481 C C . PHE A 1 184 ? 6.935 -10.348 -1.465 1.00 91.31 184 PHE A C 1
ATOM 1483 O O . PHE A 1 184 ? 6.682 -11.209 -2.311 1.00 91.31 184 PHE A O 1
ATOM 1490 N N . GLY A 1 185 ? 7.910 -9.451 -1.646 1.00 91.44 185 GLY A N 1
ATOM 1491 C CA . GLY A 1 185 ? 8.846 -9.469 -2.783 1.00 91.44 185 GLY A CA 1
ATOM 1492 C C . GLY A 1 185 ? 8.382 -8.719 -4.033 1.00 91.44 185 GLY A C 1
ATOM 1493 O O . GLY A 1 185 ? 9.127 -8.638 -5.009 1.00 91.44 185 GLY A O 1
ATOM 1494 N N . ALA A 1 186 ? 7.187 -8.127 -4.020 1.00 95.69 186 ALA A N 1
ATOM 1495 C CA . ALA A 1 186 ? 6.733 -7.264 -5.109 1.00 95.69 186 ALA A CA 1
ATOM 1496 C C . ALA A 1 186 ? 7.613 -6.009 -5.260 1.00 95.69 186 ALA A C 1
ATOM 1498 O O . ALA A 1 186 ? 7.864 -5.566 -6.383 1.00 95.69 186 ALA A O 1
ATOM 1499 N N . SER A 1 187 ? 8.142 -5.486 -4.148 1.00 94.88 187 SER A N 1
ATOM 1500 C CA . SER A 1 187 ? 9.147 -4.416 -4.127 1.00 94.88 187 SER A CA 1
ATOM 1501 C C . SER A 1 187 ? 10.402 -4.810 -4.911 1.00 94.88 187 SER A C 1
ATOM 1503 O O . SER A 1 187 ? 10.812 -4.066 -5.798 1.00 94.88 187 SER A O 1
ATOM 1505 N N . ASP A 1 188 ? 10.954 -6.005 -4.695 1.00 94.69 188 ASP A N 1
ATOM 1506 C CA . ASP A 1 188 ? 12.136 -6.493 -5.424 1.00 94.69 188 ASP A CA 1
ATOM 1507 C C . ASP A 1 188 ? 11.880 -6.628 -6.928 1.00 94.69 188 ASP A C 1
ATOM 1509 O O . ASP A 1 188 ? 12.710 -6.238 -7.758 1.00 94.69 188 ASP A O 1
ATOM 1513 N N . VAL A 1 189 ? 10.714 -7.173 -7.294 1.00 97.31 189 VAL A N 1
ATOM 1514 C CA . VAL A 1 189 ? 10.316 -7.332 -8.699 1.00 97.31 189 VAL A CA 1
ATOM 1515 C C . VAL A 1 189 ? 10.194 -5.966 -9.372 1.00 97.31 189 VAL A C 1
ATOM 1517 O O . VAL A 1 189 ? 10.735 -5.776 -10.464 1.00 97.31 189 VAL A O 1
ATOM 1520 N N . LEU A 1 190 ? 9.543 -5.003 -8.715 1.00 97.81 190 LEU A N 1
ATOM 1521 C CA . LEU A 1 190 ? 9.418 -3.632 -9.204 1.00 97.81 190 LEU A CA 1
ATOM 1522 C C . LEU A 1 190 ? 10.784 -2.944 -9.327 1.00 97.81 190 LEU A C 1
ATOM 1524 O O . LEU A 1 190 ? 11.083 -2.341 -10.360 1.00 97.81 190 LEU A O 1
ATOM 1528 N N . MET A 1 191 ? 11.629 -3.043 -8.301 1.00 96.38 191 MET A N 1
ATOM 1529 C CA . MET A 1 191 ? 12.947 -2.407 -8.297 1.00 96.38 191 MET A CA 1
ATOM 1530 C C . MET A 1 191 ? 13.817 -2.935 -9.436 1.00 96.38 191 MET A C 1
ATOM 1532 O O . MET A 1 191 ? 14.418 -2.149 -10.171 1.00 96.38 191 MET A O 1
ATOM 1536 N N . LYS A 1 192 ? 13.816 -4.255 -9.647 1.00 96.25 192 LYS A N 1
ATOM 1537 C CA . LYS A 1 192 ? 14.639 -4.899 -10.674 1.00 96.25 192 LYS A CA 1
ATOM 1538 C C . LYS A 1 192 ? 14.096 -4.716 -12.092 1.00 96.25 192 LYS A C 1
ATOM 1540 O O . LYS A 1 192 ? 14.883 -4.527 -13.016 1.00 96.25 192 LYS A O 1
ATOM 1545 N N . PHE A 1 193 ? 12.777 -4.772 -12.285 1.00 97.56 193 PHE A N 1
ATOM 1546 C CA . PHE A 1 193 ? 12.178 -4.866 -13.624 1.00 97.56 193 PHE A CA 1
ATOM 1547 C C . PHE A 1 193 ? 11.289 -3.687 -14.034 1.00 97.56 193 PHE A C 1
ATOM 1549 O O . PHE A 1 193 ? 10.904 -3.612 -15.201 1.00 97.56 193 PHE A O 1
ATOM 1556 N N . GLY A 1 194 ? 10.984 -2.751 -13.131 1.00 97.88 194 GLY A N 1
ATOM 1557 C CA . GLY A 1 194 ? 10.057 -1.649 -13.405 1.00 97.88 194 GLY A CA 1
ATOM 1558 C C . GLY A 1 194 ? 8.669 -2.163 -13.804 1.00 97.88 194 GLY A C 1
ATOM 1559 O O . GLY A 1 194 ? 8.235 -3.211 -13.327 1.00 97.88 194 GLY A O 1
ATOM 1560 N N . SER A 1 195 ? 7.995 -1.469 -14.726 1.00 97.81 195 SER A N 1
ATOM 1561 C CA . SER A 1 195 ? 6.657 -1.839 -15.225 1.00 97.81 195 SER A CA 1
ATOM 1562 C C . SER A 1 195 ? 6.586 -3.248 -15.824 1.00 97.81 195 SER A C 1
ATOM 1564 O O . SER A 1 195 ? 5.595 -3.944 -15.624 1.00 97.81 195 SER A O 1
ATOM 1566 N N . ARG A 1 196 ? 7.664 -3.739 -16.457 1.00 97.69 196 ARG A N 1
ATOM 1567 C CA . ARG A 1 196 ? 7.737 -5.114 -17.005 1.00 97.69 196 ARG A CA 1
ATOM 1568 C C . ARG A 1 196 ? 7.507 -6.191 -15.945 1.00 97.69 196 ARG A C 1
ATOM 1570 O O . ARG A 1 196 ? 7.120 -7.313 -16.288 1.00 97.69 196 ARG A O 1
ATOM 1577 N N . GLY A 1 197 ? 7.775 -5.845 -14.684 1.00 97.50 197 GLY A N 1
ATOM 1578 C CA . GLY A 1 197 ? 7.549 -6.674 -13.512 1.00 97.50 197 GLY A CA 1
ATOM 1579 C C . GLY A 1 197 ? 6.077 -6.959 -13.226 1.00 97.50 197 GLY A C 1
ATOM 1580 O O . GLY A 1 197 ? 5.819 -7.942 -12.538 1.00 97.50 197 GLY A O 1
ATOM 1581 N N . TYR A 1 198 ? 5.128 -6.178 -13.760 1.00 97.81 198 TYR A N 1
ATOM 1582 C CA . TYR A 1 198 ? 3.687 -6.402 -13.598 1.00 97.81 198 TYR A CA 1
ATOM 1583 C C . TYR A 1 198 ? 3.304 -7.849 -13.982 1.00 97.81 198 TYR A C 1
ATOM 1585 O O . TYR A 1 198 ? 3.780 -8.347 -15.010 1.00 97.81 198 TYR A O 1
ATOM 1593 N N . PRO A 1 199 ? 2.495 -8.570 -13.174 1.00 97.00 199 PRO A N 1
ATOM 1594 C CA . PRO A 1 199 ? 1.730 -8.123 -11.996 1.00 97.00 199 PRO A CA 1
ATOM 1595 C C . PRO A 1 199 ? 2.493 -8.115 -10.653 1.00 97.00 199 PRO A C 1
ATOM 1597 O O . PRO A 1 199 ? 1.897 -8.269 -9.592 1.00 97.00 199 PRO A O 1
ATOM 1600 N N . PHE A 1 200 ? 3.816 -7.960 -10.689 1.00 97.12 200 PHE A N 1
ATOM 1601 C CA . PHE A 1 200 ? 4.724 -7.871 -9.537 1.00 97.12 200 PHE A CA 1
ATOM 1602 C C . PHE A 1 200 ? 4.743 -9.113 -8.642 1.00 97.12 200 PHE A C 1
ATOM 1604 O O . PHE A 1 200 ? 5.070 -9.042 -7.463 1.00 97.12 200 PHE A O 1
ATOM 1611 N N . THR A 1 201 ? 4.441 -10.276 -9.216 1.00 96.75 201 THR A N 1
ATOM 1612 C CA . THR A 1 201 ? 4.580 -11.560 -8.526 1.00 96.75 201 THR A CA 1
ATOM 1613 C C . THR A 1 201 ? 6.010 -12.076 -8.627 1.00 96.75 201 THR A C 1
ATOM 1615 O O . THR A 1 201 ? 6.701 -11.864 -9.634 1.00 96.75 201 THR A O 1
ATOM 1618 N N . ARG A 1 202 ? 6.457 -12.851 -7.636 1.00 95.75 202 ARG A N 1
ATOM 1619 C CA . ARG A 1 202 ? 7.775 -13.508 -7.681 1.00 95.75 202 ARG A CA 1
ATOM 1620 C C . ARG A 1 202 ? 7.887 -14.462 -8.866 1.00 95.75 202 ARG A C 1
ATOM 1622 O O . ARG A 1 202 ? 8.940 -14.530 -9.494 1.00 95.75 202 ARG A O 1
ATOM 1629 N N . LYS A 1 203 ? 6.787 -15.125 -9.246 1.00 96.81 203 LYS A N 1
ATOM 1630 C CA . LYS A 1 203 ? 6.709 -15.950 -10.466 1.00 96.81 203 LYS A CA 1
ATOM 1631 C C . LYS A 1 203 ? 7.043 -15.136 -11.722 1.00 96.81 203 LYS A C 1
ATOM 1633 O O . LYS A 1 203 ? 7.827 -15.596 -12.553 1.00 96.81 203 LYS A O 1
ATOM 1638 N N . ARG A 1 204 ? 6.488 -13.925 -11.857 1.00 97.25 204 ARG A N 1
ATOM 1639 C CA . ARG A 1 204 ? 6.809 -13.021 -12.972 1.00 97.25 204 ARG A CA 1
ATOM 1640 C C . ARG A 1 204 ? 8.259 -12.547 -12.909 1.00 97.25 204 ARG A C 1
ATOM 1642 O O . ARG A 1 204 ? 8.941 -12.573 -13.931 1.00 97.25 204 ARG A O 1
ATOM 1649 N N . GLY A 1 205 ? 8.743 -12.190 -11.721 1.00 96.94 205 GLY A N 1
ATOM 1650 C CA . GLY A 1 205 ? 10.143 -11.829 -11.501 1.00 96.94 205 GLY A CA 1
ATOM 1651 C C . GLY A 1 205 ? 11.114 -12.926 -11.942 1.00 96.94 205 GLY A C 1
ATOM 1652 O O . GLY A 1 205 ? 12.045 -12.648 -12.693 1.00 96.94 205 GLY A O 1
ATOM 1653 N N . LEU A 1 206 ? 10.874 -14.179 -11.546 1.00 96.88 206 LEU A N 1
ATOM 1654 C CA . LEU A 1 206 ? 11.685 -15.334 -11.952 1.00 96.88 206 LEU A CA 1
ATOM 1655 C C . LEU A 1 206 ? 11.685 -15.532 -13.468 1.00 96.88 206 LEU A C 1
ATOM 1657 O O . LEU A 1 206 ? 12.738 -15.745 -14.064 1.00 96.88 206 LEU A O 1
ATOM 1661 N N . HIS A 1 207 ? 10.522 -15.412 -14.106 1.00 97.56 207 HIS A N 1
ATOM 1662 C CA . HIS A 1 207 ? 10.421 -15.517 -15.557 1.00 97.56 207 HIS A CA 1
ATOM 1663 C C . HIS A 1 207 ? 11.285 -14.462 -16.271 1.00 97.56 207 HIS A C 1
ATOM 1665 O O . HIS A 1 207 ? 12.091 -14.812 -17.131 1.00 97.56 207 HIS A O 1
ATOM 1671 N N . LEU A 1 208 ? 11.204 -13.196 -15.848 1.00 97.62 208 LEU A N 1
ATOM 1672 C CA . LEU A 1 208 ? 12.021 -12.106 -16.400 1.00 97.62 208 LEU A CA 1
ATOM 1673 C C . LEU A 1 208 ? 13.521 -12.289 -16.121 1.00 97.62 208 LEU A C 1
ATOM 1675 O O . LEU A 1 208 ? 14.357 -11.920 -16.951 1.00 97.62 208 LEU A O 1
ATOM 1679 N N . GLN A 1 209 ? 13.882 -12.870 -14.970 1.00 95.38 209 GLN A N 1
ATOM 1680 C CA . GLN A 1 209 ? 15.272 -13.232 -14.675 1.00 95.38 209 GLN A CA 1
ATOM 1681 C C . GLN A 1 209 ? 15.790 -14.276 -15.664 1.00 95.38 209 GLN A C 1
ATOM 1683 O O . GLN A 1 209 ? 16.862 -14.086 -16.233 1.00 95.38 209 GLN A O 1
ATOM 1688 N N . VAL A 1 210 ? 15.020 -15.338 -15.914 1.00 96.25 210 VAL A N 1
ATOM 1689 C CA . VAL A 1 210 ? 15.391 -16.393 -16.869 1.00 96.25 210 VAL A CA 1
ATOM 1690 C C . VAL A 1 210 ? 15.526 -15.835 -18.286 1.00 96.25 210 VAL A C 1
ATOM 1692 O O . VAL A 1 210 ? 16.501 -16.147 -18.967 1.00 96.25 210 VAL A O 1
ATOM 1695 N N . GLU A 1 211 ? 14.596 -14.988 -18.732 1.00 94.44 211 GLU A N 1
ATOM 1696 C CA . GLU A 1 211 ? 14.700 -14.308 -20.032 1.00 94.44 211 GLU A CA 1
ATOM 1697 C C . GLU A 1 211 ? 15.970 -13.457 -20.139 1.00 94.44 211 GLU A C 1
ATOM 1699 O O . GLU A 1 211 ? 16.670 -13.504 -21.152 1.00 94.44 211 GLU A O 1
ATOM 1704 N N . THR A 1 212 ? 16.294 -12.711 -19.080 1.00 93.06 212 THR A N 1
ATOM 1705 C CA . THR A 1 212 ? 17.501 -11.877 -19.029 1.00 93.06 212 THR A CA 1
ATOM 1706 C C . THR A 1 212 ? 18.761 -12.734 -19.128 1.00 93.06 212 THR A C 1
ATOM 1708 O O . THR A 1 212 ? 19.627 -12.436 -19.946 1.00 93.06 212 THR A O 1
ATOM 1711 N N . ILE A 1 213 ? 18.840 -13.828 -18.360 1.00 92.56 213 ILE A N 1
ATOM 1712 C CA . ILE A 1 213 ? 19.979 -14.759 -18.396 1.00 92.56 213 ILE A CA 1
ATOM 1713 C C . ILE A 1 213 ? 20.133 -15.355 -19.794 1.00 92.56 213 ILE A C 1
ATOM 1715 O O . ILE A 1 213 ? 21.219 -15.294 -20.355 1.00 92.56 213 ILE A O 1
ATOM 1719 N N . LYS A 1 214 ? 19.047 -15.852 -20.401 1.00 91.62 214 LYS A N 1
ATOM 1720 C CA . LYS A 1 214 ? 19.084 -16.398 -21.767 1.00 91.62 214 LYS A CA 1
ATOM 1721 C C . LYS A 1 214 ? 19.604 -15.379 -22.776 1.00 91.62 214 LYS A C 1
ATOM 1723 O O . LYS A 1 214 ? 20.421 -15.736 -23.618 1.00 91.62 214 LYS A O 1
ATOM 1728 N N . LYS A 1 215 ? 19.156 -14.122 -22.689 1.00 88.38 215 LYS A N 1
ATOM 1729 C CA . LYS A 1 215 ? 19.604 -13.052 -23.589 1.00 88.38 215 LYS A CA 1
ATOM 1730 C C . LYS A 1 215 ? 21.090 -12.734 -23.407 1.00 88.38 215 LYS A C 1
ATOM 1732 O O . LYS A 1 215 ? 21.785 -12.569 -24.404 1.00 88.38 215 LYS A O 1
ATOM 1737 N N . VAL A 1 216 ? 21.568 -12.670 -22.162 1.00 87.31 216 VAL A N 1
ATOM 1738 C CA . VAL A 1 216 ? 22.992 -12.453 -21.855 1.00 87.31 216 VAL A CA 1
ATOM 1739 C C . VAL A 1 216 ? 23.833 -13.626 -22.358 1.00 87.31 216 VAL A C 1
ATOM 1741 O O . VAL A 1 216 ? 24.806 -13.398 -23.067 1.00 87.31 216 VAL A O 1
ATOM 1744 N N . SER A 1 217 ? 23.430 -14.868 -22.073 1.00 85.06 217 SER A N 1
ATOM 1745 C CA . SER A 1 217 ? 24.126 -16.065 -22.558 1.00 85.06 217 SER A CA 1
ATOM 1746 C C . SER A 1 217 ? 24.171 -16.121 -24.081 1.00 85.06 217 SER A C 1
ATOM 1748 O O . SER A 1 217 ? 25.235 -16.351 -24.636 1.00 85.06 217 SER A O 1
ATOM 1750 N N . LEU A 1 218 ? 23.051 -15.859 -24.765 1.00 81.69 218 LEU A N 1
ATOM 1751 C CA . LEU A 1 218 ? 23.033 -15.761 -26.224 1.00 81.69 218 LEU A CA 1
ATOM 1752 C C . LEU A 1 218 ? 24.017 -14.692 -26.700 1.00 81.69 218 LEU A C 1
ATOM 1754 O O . LEU A 1 218 ? 24.866 -15.011 -27.515 1.00 81.69 218 LEU A O 1
ATOM 1758 N N . GLY A 1 219 ? 23.967 -13.470 -26.161 1.00 78.19 219 GLY A N 1
ATOM 1759 C CA . GLY A 1 219 ? 24.905 -12.403 -26.527 1.00 78.19 219 GLY A CA 1
ATOM 1760 C C . GLY A 1 219 ? 26.375 -12.810 -26.385 1.00 78.19 219 GLY A C 1
ATOM 1761 O O . GLY A 1 219 ? 27.153 -12.560 -27.296 1.00 78.19 219 GLY A O 1
ATOM 1762 N N . MET A 1 220 ? 26.726 -13.511 -25.303 1.00 82.50 220 MET A N 1
ATOM 1763 C CA . MET A 1 220 ? 28.077 -14.045 -25.089 1.00 82.50 220 MET A CA 1
ATOM 1764 C C . MET A 1 220 ? 28.476 -15.121 -26.109 1.00 82.50 220 MET A C 1
ATOM 1766 O O . MET A 1 220 ? 29.647 -15.208 -26.452 1.00 82.50 220 MET A O 1
ATOM 1770 N N . LEU A 1 221 ? 27.536 -15.938 -26.602 1.00 76.06 221 LEU A N 1
ATOM 1771 C CA . LEU A 1 221 ? 27.815 -16.917 -27.663 1.00 76.06 221 LEU A CA 1
ATOM 1772 C C . LEU A 1 221 ? 28.141 -16.258 -29.015 1.00 76.06 221 LEU A C 1
ATOM 1774 O O . LEU A 1 221 ? 28.818 -16.879 -29.829 1.00 76.06 221 LEU A O 1
ATOM 1778 N N . TRP A 1 222 ? 27.639 -15.046 -29.269 1.00 71.81 222 TRP A N 1
ATOM 1779 C CA . TRP A 1 222 ? 27.856 -14.313 -30.525 1.00 71.81 222 TRP A CA 1
ATOM 1780 C C . TRP A 1 222 ? 29.006 -13.301 -30.451 1.00 71.81 222 TRP A C 1
ATOM 1782 O O . TRP A 1 222 ? 29.337 -12.696 -31.470 1.00 71.81 222 TRP A O 1
ATOM 1792 N N . ASP A 1 223 ? 29.598 -13.101 -29.273 1.00 71.19 223 ASP A N 1
ATOM 1793 C CA . ASP A 1 223 ? 30.802 -12.292 -29.110 1.00 71.19 223 ASP A CA 1
ATOM 1794 C C . ASP A 1 223 ? 32.009 -13.092 -29.639 1.00 71.19 223 ASP A C 1
ATOM 1796 O O . ASP A 1 223 ? 32.232 -14.210 -29.169 1.00 71.19 223 ASP A O 1
ATOM 1800 N N . PRO A 1 224 ? 32.761 -12.596 -30.641 1.00 60.97 224 PRO A N 1
ATOM 1801 C CA . PRO A 1 224 ? 33.927 -13.301 -31.170 1.00 60.97 224 PRO A CA 1
ATOM 1802 C C . PRO A 1 224 ? 35.106 -13.367 -30.181 1.00 60.97 224 PRO A C 1
ATOM 1804 O O . PRO A 1 224 ? 35.976 -14.223 -30.356 1.00 60.97 224 PRO A O 1
ATOM 1807 N N . GLU A 1 225 ? 35.127 -12.529 -29.135 1.00 64.81 225 GLU A N 1
ATOM 1808 C CA . GLU A 1 225 ? 36.150 -12.549 -28.076 1.00 64.81 225 GLU A CA 1
ATOM 1809 C C . GLU A 1 225 ? 35.525 -12.458 -26.668 1.00 64.81 225 GLU A C 1
ATOM 1811 O O . GLU A 1 225 ? 35.715 -11.473 -25.950 1.00 64.81 225 GLU A O 1
ATOM 1816 N N . PRO A 1 226 ? 34.789 -13.484 -26.206 1.00 60.16 226 PRO A N 1
ATOM 1817 C CA . PRO A 1 226 ? 34.193 -13.445 -24.883 1.00 60.16 226 PRO A CA 1
ATOM 1818 C C . PRO A 1 226 ? 35.298 -13.560 -23.819 1.00 60.16 226 PRO A C 1
ATOM 1820 O O . PRO A 1 226 ? 35.964 -14.593 -23.683 1.00 60.16 226 PRO A O 1
ATOM 1823 N N . VAL A 1 227 ? 35.500 -12.484 -23.054 1.00 60.81 227 VAL A N 1
ATOM 1824 C CA . VAL A 1 227 ? 36.470 -12.427 -21.951 1.00 60.81 227 VAL A CA 1
ATOM 1825 C C . VAL A 1 227 ? 35.826 -12.962 -20.670 1.00 60.81 227 VAL A C 1
ATOM 1827 O O . VAL A 1 227 ? 34.888 -12.373 -20.130 1.00 60.81 227 VAL A O 1
ATOM 1830 N N . PHE A 1 228 ? 36.347 -14.070 -20.140 1.00 60.44 228 PHE A N 1
ATOM 1831 C CA . PHE A 1 228 ? 35.912 -14.645 -18.866 1.00 60.44 228 PHE A CA 1
ATOM 1832 C C . PHE A 1 228 ? 36.953 -14.388 -17.777 1.00 60.44 228 PHE A C 1
ATOM 1834 O O . PHE A 1 228 ? 38.060 -14.911 -17.836 1.00 60.44 228 PHE A O 1
ATOM 1841 N N . ILE A 1 229 ? 36.608 -13.630 -16.739 1.00 57.94 229 ILE A N 1
ATOM 1842 C CA . ILE A 1 229 ? 37.525 -13.356 -15.622 1.00 57.94 229 ILE A CA 1
ATOM 1843 C C . ILE A 1 229 ? 37.346 -14.430 -14.542 1.00 57.94 229 ILE A C 1
ATOM 1845 O O . ILE A 1 229 ? 36.252 -14.601 -13.998 1.00 57.94 229 ILE A O 1
ATOM 1849 N N . ARG A 1 230 ? 38.410 -15.173 -14.208 1.00 52.78 230 ARG A N 1
ATOM 1850 C CA . ARG A 1 230 ? 38.394 -16.108 -13.066 1.00 52.78 230 ARG A CA 1
ATOM 1851 C C . ARG A 1 230 ? 38.308 -15.339 -11.748 1.00 52.78 230 ARG A C 1
ATOM 1853 O O . ARG A 1 230 ? 38.811 -14.227 -11.635 1.00 52.78 230 ARG A O 1
ATOM 1860 N N . GLY A 1 231 ? 37.796 -15.983 -10.696 1.00 48.38 231 GLY A N 1
ATOM 1861 C CA . GLY A 1 231 ? 37.734 -15.413 -9.339 1.00 48.38 231 GLY A CA 1
ATOM 1862 C C . GLY A 1 231 ? 39.083 -14.989 -8.725 1.00 48.38 231 GLY A C 1
ATOM 1863 O O . GLY A 1 231 ? 39.091 -14.348 -7.683 1.00 48.38 231 GLY A O 1
ATOM 1864 N N . CYS A 1 232 ? 40.216 -15.311 -9.360 1.00 61.88 232 CYS A N 1
ATOM 1865 C CA . CYS A 1 232 ? 41.558 -14.839 -9.004 1.00 61.88 232 CYS A CA 1
ATOM 1866 C C . CYS A 1 232 ? 42.041 -13.615 -9.815 1.00 61.88 232 CYS A C 1
ATOM 1868 O O . CYS A 1 232 ? 43.201 -13.235 -9.689 1.00 61.88 232 CYS A O 1
ATOM 1870 N N . GLY A 1 233 ? 41.189 -13.012 -10.654 1.00 52.62 233 GLY A N 1
ATOM 1871 C CA . GLY A 1 233 ? 41.495 -11.799 -11.425 1.00 52.62 233 GLY A CA 1
ATOM 1872 C C . GLY A 1 233 ? 42.227 -12.022 -12.753 1.00 52.62 233 GLY A C 1
ATOM 1873 O O . GLY A 1 233 ? 42.593 -11.051 -13.403 1.00 52.62 233 GLY A O 1
ATOM 1874 N N . SER A 1 234 ? 42.445 -13.271 -13.179 1.00 61.44 234 SER A N 1
ATOM 1875 C CA . SER A 1 234 ? 43.007 -13.569 -14.507 1.00 61.44 234 SER A CA 1
ATOM 1876 C C . SER A 1 234 ? 41.906 -13.644 -15.562 1.00 61.44 234 SER A C 1
ATOM 1878 O O . SER A 1 234 ? 40.918 -14.363 -15.386 1.00 61.44 234 SER A O 1
ATOM 1880 N N . GLU A 1 235 ? 42.102 -12.924 -16.665 1.00 63.34 235 GLU A N 1
ATOM 1881 C CA . GLU A 1 235 ? 41.260 -12.998 -17.857 1.00 63.34 235 GLU A CA 1
ATOM 1882 C C . GLU A 1 235 ? 41.543 -14.288 -18.637 1.00 63.34 235 GLU A C 1
ATOM 1884 O O . GLU A 1 235 ? 42.690 -14.704 -18.807 1.00 63.34 235 GLU A O 1
ATOM 1889 N N . VAL A 1 236 ? 40.481 -14.936 -19.104 1.00 53.91 236 VAL A N 1
ATOM 1890 C CA . VAL A 1 236 ? 40.522 -16.097 -19.988 1.00 53.91 236 VAL A CA 1
ATOM 1891 C C . VAL A 1 236 ? 39.739 -15.729 -21.238 1.00 53.91 236 VAL A C 1
ATOM 1893 O O . VAL A 1 236 ? 38.513 -15.641 -21.211 1.00 53.91 236 VAL A O 1
ATOM 1896 N N . ILE A 1 237 ? 40.462 -15.506 -22.329 1.00 56.41 237 ILE A N 1
ATOM 1897 C CA . ILE A 1 237 ? 39.885 -15.283 -23.652 1.00 56.41 237 ILE A CA 1
ATOM 1898 C C . ILE A 1 237 ? 39.757 -16.654 -24.313 1.00 56.41 237 ILE A C 1
ATOM 1900 O O . ILE A 1 237 ? 40.758 -17.347 -24.510 1.00 56.41 237 ILE A O 1
ATOM 1904 N N . PHE A 1 238 ? 38.533 -17.065 -24.637 1.00 53.28 238 PHE A N 1
ATOM 1905 C CA . PHE A 1 238 ? 38.320 -18.224 -25.499 1.00 53.28 238 PHE A CA 1
ATOM 1906 C C . PHE A 1 238 ? 38.180 -17.734 -26.936 1.00 53.28 238 PHE A C 1
ATOM 1908 O O . PHE A 1 238 ? 37.158 -17.164 -27.299 1.00 53.28 238 PHE A O 1
ATOM 1915 N N . LEU A 1 239 ? 39.197 -17.980 -27.763 1.00 45.88 239 LEU A N 1
ATOM 1916 C CA . LEU A 1 239 ? 39.072 -17.804 -29.207 1.00 45.88 239 LEU A CA 1
ATOM 1917 C C . LEU A 1 239 ? 38.118 -18.881 -29.734 1.00 45.88 239 LEU A C 1
ATOM 1919 O O . LEU A 1 239 ? 38.482 -20.057 -29.832 1.00 45.88 239 LEU A O 1
ATOM 1923 N N . SER A 1 240 ? 36.883 -18.487 -30.042 1.00 45.62 240 SER A N 1
ATOM 1924 C CA . SER A 1 240 ? 35.939 -19.345 -30.752 1.00 45.62 240 SER A CA 1
ATOM 1925 C C . SER A 1 240 ? 36.429 -19.507 -32.189 1.00 45.62 240 SER A C 1
ATOM 1927 O O . SER A 1 240 ? 36.170 -18.676 -33.057 1.00 45.62 240 SER A O 1
ATOM 1929 N N . SER A 1 241 ? 37.182 -20.574 -32.457 1.00 43.81 241 SER A N 1
ATOM 1930 C CA . SER A 1 241 ? 37.493 -20.966 -33.829 1.00 43.81 241 SER A CA 1
ATOM 1931 C C . SER A 1 241 ? 36.265 -21.651 -34.432 1.00 43.81 241 SER A C 1
ATOM 1933 O O . SER A 1 241 ? 36.193 -22.877 -34.503 1.00 43.81 241 SER A O 1
ATOM 1935 N N . MET A 1 242 ? 35.270 -20.864 -34.848 1.00 45.84 242 MET A N 1
ATOM 1936 C CA . MET A 1 242 ? 34.283 -21.342 -35.817 1.00 45.84 242 MET A CA 1
ATOM 1937 C C . MET A 1 242 ? 34.940 -21.318 -37.197 1.00 45.84 242 MET A C 1
ATOM 1939 O O . MET A 1 242 ? 34.863 -20.327 -37.919 1.00 45.84 242 MET A O 1
ATOM 1943 N N . HIS A 1 243 ? 35.629 -22.403 -37.548 1.00 38.62 243 HIS A N 1
ATOM 1944 C CA . HIS A 1 243 ? 35.886 -22.706 -38.953 1.00 38.62 243 HIS A CA 1
ATOM 1945 C C . HIS A 1 243 ? 34.629 -23.374 -39.519 1.00 38.62 243 HIS A C 1
ATOM 1947 O O . HIS A 1 243 ? 34.202 -24.414 -39.015 1.00 38.62 243 HIS A O 1
ATOM 1953 N N . VAL A 1 244 ? 34.022 -22.690 -40.493 1.00 43.69 244 VAL A N 1
ATOM 1954 C CA . VAL A 1 244 ? 32.888 -23.138 -41.319 1.00 43.69 244 VAL A CA 1
ATOM 1955 C C . VAL A 1 244 ? 33.288 -24.343 -42.161 1.00 43.69 244 VAL A C 1
ATOM 1957 O O . VAL A 1 244 ? 34.424 -24.324 -42.688 1.00 43.69 244 VAL A O 1
#

pLDDT: mean 86.05, std 15.0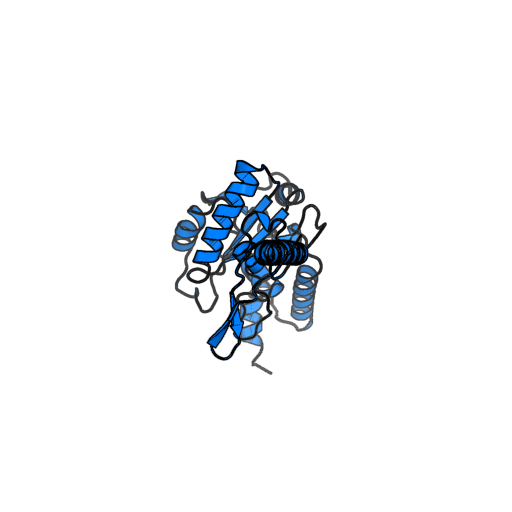1, range [38.62, 98.44]